Protein AF-U6M570-F1 (afdb_monomer_lite)

Secondary structure (DSSP, 8-state):
-HHHHHHHHHHHHHHHHHHHHHTSSSTTTTTTTHHHHTTGGGSSS-------------------------HHHHHHHHHHHTSSS-SSSSSHHHHHHHHHHHHHHHHHHHHTTS-HHHHHHHHHHHHHHHHHHHHHHHTT-S-HHHHHHHHHHHHHHHHHHHHHHHHHHHHHHHHHHHHHHHHHHHHHHHHHHHHHHHHHTTS-HHHHHHHHHHHHHHHHHHHHHHHHHHHHHHHHHHHHHHHHHHHHHHHHHHHHHHHHHHHHHTS--

Foldseek 3Di:
DVVVVVVVVVVVVVVVVVVVVVVVPDPVVVVVVVVVVVPPPPPPDDDDDDDDDDDDDDDDDDDDDDDPDDPPVVVVVVVVVVPPPDDPPPPPVVVVVVVVVVVVPVVLVVLLVDDLVVLVVLLVVLVVQLVVLVVCVVVVNHDPVSNVVSVVVNVSSVVSNVVVVVVVVVVVVVVVVVVVVVVVVVVVVVVVVVVLVVVVVVDDPVVVVVSVVVVVVVVVVVVVVVVVVVVVVVVVVVVVVVVVVVVVVVVVVVVVVVVVVVVVVPDDD

Sequence (269 aa):
MHACMEEQQQQQQQQQQQQQFFFITPLNSILLLLDAAATADFLCRGSFDAAAGSAAGSAAGSAAAAAAYNPYQRAIQQQLKQQQQQPQQQQQQQQIGVAALCMRFYKAAAIRALSIPEIEREVLSARQSVAQLRLLRRGGLASKQQLLHRRRLLRQLLTIRTEREGNSGRQELRQQQQLLQQQQQQQYLHQAIQLQQTLREKMTPDMQQQMEKLQQQLQQQHEDLLQWQQQQQQYREIAKGKQQQQQDKQQQSLQQSRQAIAANAAQPL

pLDDT: mean 73.23, std 19.17, range [35.47, 98.12]

Radius of gyration: 37.36 Å; chains: 1; bounding box: 85×60×113 Å

Structure (mmCIF, N/CA/C/O backbone):
data_AF-U6M570-F1
#
_entry.id   AF-U6M570-F1
#
loop_
_atom_site.group_PDB
_atom_site.id
_atom_site.type_symbol
_atom_site.label_atom_id
_atom_site.label_alt_id
_atom_site.label_comp_id
_atom_site.label_asym_id
_atom_site.label_entity_id
_atom_site.label_seq_id
_atom_site.pdbx_PDB_ins_code
_atom_site.Cartn_x
_atom_site.Cartn_y
_atom_site.Cartn_z
_atom_site.occupancy
_atom_site.B_iso_or_equiv
_atom_site.auth_seq_id
_atom_site.auth_comp_id
_atom_site.auth_asym_id
_atom_site.auth_atom_id
_atom_site.pdbx_PDB_model_num
ATOM 1 N N . MET A 1 1 ? 2.390 -25.035 38.664 1.00 48.97 1 MET A N 1
ATOM 2 C CA . MET A 1 1 ? 1.252 -25.014 37.715 1.00 48.97 1 MET A CA 1
ATOM 3 C C . MET A 1 1 ? 1.319 -23.876 36.694 1.00 48.97 1 MET A C 1
ATOM 5 O O . MET A 1 1 ? 0.948 -24.127 35.560 1.00 48.97 1 MET A O 1
ATOM 9 N N . HIS A 1 2 ? 1.845 -22.685 37.015 1.00 63.28 2 HIS A N 1
ATOM 10 C CA . HIS A 1 2 ? 1.982 -21.590 36.032 1.00 63.28 2 HIS A CA 1
ATOM 11 C C . HIS A 1 2 ? 2.881 -21.910 34.819 1.00 63.28 2 HIS A C 1
ATOM 13 O O . HIS A 1 2 ? 2.497 -21.602 33.698 1.00 63.28 2 HIS A O 1
ATOM 19 N N . ALA A 1 3 ? 4.003 -22.613 35.013 1.00 70.25 3 ALA A N 1
ATOM 20 C CA . ALA A 1 3 ? 4.922 -22.953 33.917 1.00 70.25 3 ALA A CA 1
ATOM 21 C C . ALA A 1 3 ? 4.292 -23.849 32.826 1.00 70.25 3 ALA A C 1
ATOM 23 O O . ALA A 1 3 ? 4.630 -23.734 31.655 1.00 70.25 3 ALA A O 1
ATOM 24 N N . CYS A 1 4 ? 3.328 -24.703 33.190 1.00 69.81 4 CYS A N 1
ATOM 25 C CA . CYS A 1 4 ? 2.659 -25.590 32.233 1.00 69.81 4 CYS A CA 1
ATOM 26 C C . CYS A 1 4 ? 1.631 -24.837 31.365 1.00 69.81 4 CYS A C 1
ATOM 28 O O . CYS A 1 4 ? 1.457 -25.167 30.193 1.00 69.81 4 CYS A O 1
ATOM 30 N N . MET A 1 5 ? 0.996 -23.783 31.899 1.00 77.75 5 MET A N 1
ATOM 31 C CA . MET A 1 5 ? 0.113 -22.922 31.100 1.00 77.75 5 MET A CA 1
ATOM 32 C C . MET A 1 5 ? 0.889 -22.042 30.112 1.00 77.75 5 MET A C 1
ATOM 34 O O . MET A 1 5 ? 0.389 -21.805 29.013 1.00 77.75 5 MET A O 1
ATOM 38 N N . GLU A 1 6 ? 2.105 -21.596 30.448 1.00 85.06 6 GLU A N 1
ATOM 39 C CA . GLU A 1 6 ? 2.934 -20.821 29.510 1.00 85.06 6 GLU A CA 1
ATOM 40 C C . GLU A 1 6 ? 3.410 -21.666 28.321 1.00 85.06 6 GLU A C 1
ATOM 42 O O . GLU A 1 6 ? 3.311 -21.206 27.182 1.00 85.06 6 GLU A O 1
ATOM 47 N N . GLU A 1 7 ? 3.827 -22.920 28.535 1.00 84.12 7 GLU A N 1
ATOM 48 C CA . GLU A 1 7 ? 4.176 -23.818 27.421 1.00 84.12 7 GLU A CA 1
ATOM 49 C C . GLU A 1 7 ? 2.967 -24.133 26.530 1.00 84.12 7 GLU A C 1
ATOM 51 O O . GLU A 1 7 ? 3.082 -24.127 25.301 1.00 84.12 7 GLU A O 1
ATOM 56 N N . GLN A 1 8 ? 1.784 -24.336 27.121 1.00 81.31 8 GLN A N 1
ATOM 57 C CA . GLN A 1 8 ? 0.571 -24.600 26.346 1.00 81.31 8 GLN A CA 1
ATOM 58 C C . GLN A 1 8 ? 0.140 -23.376 25.519 1.00 81.31 8 GLN A C 1
ATOM 60 O O . GLN A 1 8 ? -0.280 -23.518 24.367 1.00 81.31 8 GLN A O 1
ATOM 65 N N . GLN A 1 9 ? 0.302 -22.164 26.060 1.00 82.69 9 GLN A N 1
ATOM 66 C CA . GLN A 1 9 ? -0.010 -20.929 25.341 1.00 82.69 9 GLN A CA 1
ATOM 67 C C . GLN A 1 9 ? 1.009 -20.638 24.225 1.00 82.69 9 GLN A C 1
ATOM 69 O O . GLN A 1 9 ? 0.628 -20.203 23.134 1.00 82.69 9 GLN A O 1
ATOM 74 N N . GLN A 1 10 ? 2.292 -20.938 24.446 1.00 84.06 10 GLN A N 1
ATOM 75 C CA . GLN A 1 10 ? 3.339 -20.733 23.444 1.00 84.06 10 GLN A CA 1
ATOM 76 C C . GLN A 1 10 ? 3.215 -21.723 22.271 1.00 84.06 10 GLN A C 1
ATOM 78 O O . GLN A 1 10 ? 3.389 -21.339 21.110 1.00 84.06 10 GLN A O 1
ATOM 83 N N . GLN A 1 11 ? 2.812 -22.970 22.540 1.00 85.38 11 GLN A N 1
ATOM 84 C CA . GLN A 1 11 ? 2.583 -23.974 21.496 1.00 85.38 11 GLN A CA 1
ATOM 85 C C . GLN A 1 11 ? 1.374 -23.624 20.608 1.00 85.38 11 GLN A C 1
ATOM 87 O O . GLN A 1 11 ? 1.419 -23.806 19.387 1.00 85.38 11 GLN A O 1
ATOM 92 N N . GLN A 1 12 ? 0.321 -23.032 21.183 1.00 82.25 12 GLN A N 1
ATOM 93 C CA . GLN A 1 12 ? -0.854 -22.601 20.419 1.00 82.25 12 GLN A CA 1
ATOM 94 C C . GLN A 1 12 ? -0.543 -21.407 19.495 1.00 82.25 12 GLN A C 1
ATOM 96 O O . GLN A 1 12 ? -1.061 -21.327 18.377 1.00 82.25 12 GLN A O 1
ATOM 101 N N . GLN A 1 13 ? 0.365 -20.516 19.907 1.00 80.94 13 GLN A N 1
ATOM 102 C CA . GLN A 1 13 ? 0.806 -19.391 19.077 1.00 80.94 13 GLN A CA 1
ATOM 103 C C . GLN A 1 13 ? 1.640 -19.845 17.866 1.00 80.94 13 GLN A C 1
ATOM 105 O O . GLN A 1 13 ? 1.529 -19.267 16.781 1.00 80.94 13 GLN A O 1
ATOM 110 N N . GLN A 1 14 ? 2.429 -20.915 18.014 1.00 79.25 14 GLN A N 1
ATOM 111 C CA . GLN A 1 14 ? 3.239 -21.455 16.918 1.00 79.25 14 GLN A CA 1
ATOM 112 C C . GLN A 1 14 ? 2.379 -22.113 15.823 1.00 79.25 14 GLN A C 1
ATOM 114 O O . GLN A 1 14 ? 2.670 -21.957 14.633 1.00 79.25 14 GLN A O 1
ATOM 119 N N . GLN A 1 15 ? 1.273 -22.772 16.193 1.00 78.31 15 GLN A N 1
ATOM 120 C CA . GLN A 1 15 ? 0.342 -23.353 15.216 1.00 78.31 15 GLN A CA 1
ATOM 121 C C . GLN A 1 15 ? -0.367 -22.291 14.361 1.00 78.31 15 GLN A C 1
ATOM 123 O O . GLN A 1 15 ? -0.550 -22.501 13.160 1.00 78.31 15 GLN A O 1
ATOM 128 N N . GLN A 1 16 ? -0.716 -21.128 14.928 1.00 75.62 16 GLN A N 1
ATOM 129 C CA . GLN A 1 16 ? -1.334 -20.054 14.138 1.00 75.62 16 GLN A CA 1
ATOM 130 C C . GLN A 1 16 ? -0.377 -19.444 13.103 1.00 75.62 16 GLN A C 1
ATOM 132 O O . GLN A 1 16 ? -0.823 -19.082 12.012 1.00 75.62 16 GLN A O 1
ATOM 137 N N . GLN A 1 17 ? 0.932 -19.371 13.382 1.00 72.12 17 GLN A N 1
ATOM 138 C CA . GLN A 1 17 ? 1.891 -18.883 12.382 1.00 72.12 17 GLN A CA 1
ATOM 139 C C . GLN A 1 17 ? 2.065 -19.848 11.202 1.00 72.12 17 GLN A C 1
ATOM 141 O O . GLN A 1 17 ? 2.178 -19.387 10.064 1.00 72.12 17 GLN A O 1
ATOM 146 N N . GLN A 1 18 ? 2.023 -21.167 11.424 1.00 68.06 18 GLN A N 1
ATOM 147 C CA . GLN A 1 18 ? 2.102 -22.119 10.308 1.00 68.06 18 GLN A CA 1
ATOM 148 C C . GLN A 1 18 ? 0.861 -22.083 9.411 1.00 68.06 18 GLN A C 1
ATOM 150 O O . GLN A 1 18 ? 0.993 -22.180 8.190 1.00 68.06 18 GLN A O 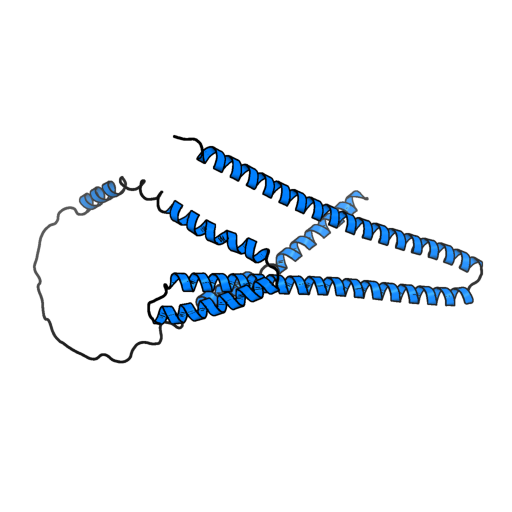1
ATOM 155 N N . GLN A 1 19 ? -0.33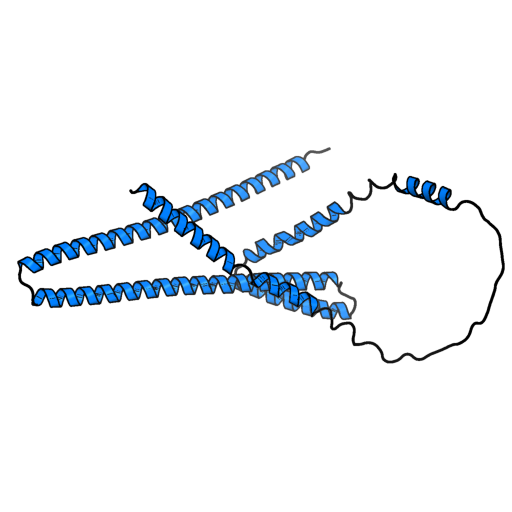3 -21.857 9.969 1.00 65.38 19 GLN A N 1
ATOM 156 C CA . GLN A 1 19 ? -1.533 -21.736 9.137 1.00 65.38 19 GLN A CA 1
ATOM 157 C C . GLN A 1 19 ? -1.530 -20.464 8.279 1.00 65.38 19 GLN A C 1
ATOM 159 O O . GLN A 1 19 ? -1.989 -20.507 7.139 1.00 65.38 19 GLN A O 1
ATOM 164 N N . GLN A 1 20 ? -0.942 -19.353 8.742 1.00 57.62 20 GLN A N 1
ATOM 165 C CA . GLN A 1 20 ? -0.798 -18.170 7.882 1.00 57.62 20 GLN A CA 1
ATOM 166 C C . GLN A 1 20 ? 0.201 -18.376 6.736 1.00 57.62 20 GLN A C 1
ATOM 168 O O . GLN A 1 20 ? 0.008 -17.802 5.665 1.00 57.62 20 GLN A O 1
ATOM 173 N N . PHE A 1 21 ? 1.218 -19.226 6.908 1.00 54.44 21 PHE A N 1
ATOM 174 C CA . PHE A 1 21 ? 2.142 -19.554 5.818 1.00 54.44 21 PHE A CA 1
ATOM 175 C C . PHE A 1 21 ? 1.482 -20.397 4.719 1.00 54.44 21 PHE A C 1
ATOM 177 O O . PHE A 1 21 ? 1.778 -20.198 3.541 1.00 54.44 21 PHE A O 1
ATOM 184 N N . PHE A 1 22 ? 0.538 -21.274 5.071 1.00 51.12 22 PHE A N 1
ATOM 185 C CA . PHE A 1 22 ? -0.111 -22.162 4.101 1.00 51.12 22 PHE A CA 1
ATOM 186 C C . PHE A 1 22 ? -1.059 -21.430 3.131 1.00 51.12 22 PHE A C 1
ATOM 188 O O . PHE A 1 22 ? -1.230 -21.857 1.992 1.00 51.12 22 PHE A O 1
ATOM 195 N N . PHE A 1 23 ? -1.617 -20.279 3.526 1.00 50.38 23 PHE A N 1
ATOM 196 C CA . PHE A 1 23 ? -2.502 -19.485 2.659 1.00 50.38 23 PHE A CA 1
ATOM 197 C C . PHE A 1 23 ? -1.775 -18.506 1.721 1.00 50.38 23 PHE A C 1
ATOM 199 O O . PHE A 1 23 ? -2.417 -17.907 0.856 1.00 50.38 23 PHE A O 1
ATOM 206 N N . ILE A 1 24 ? -0.450 -18.342 1.835 1.00 49.12 24 ILE A N 1
ATOM 207 C CA . ILE A 1 24 ? 0.314 -17.412 0.978 1.00 49.12 24 ILE A CA 1
ATOM 208 C C . ILE A 1 24 ? 0.815 -18.084 -0.319 1.00 49.12 24 ILE A C 1
ATOM 210 O O . ILE A 1 24 ? 1.216 -17.399 -1.260 1.00 49.12 24 ILE A O 1
ATOM 214 N N . THR A 1 25 ? 0.701 -19.407 -0.459 1.00 52.59 25 THR A N 1
ATOM 215 C CA . THR A 1 25 ? 1.165 -20.136 -1.656 1.00 52.59 25 THR A CA 1
ATOM 216 C C . THR A 1 25 ? 0.077 -20.997 -2.299 1.00 52.59 25 THR A C 1
ATOM 218 O O . THR A 1 25 ? 0.065 -22.212 -2.120 1.00 52.59 25 THR A O 1
ATOM 221 N N . PRO A 1 26 ? -0.795 -20.391 -3.131 1.00 49.09 26 PRO A N 1
ATOM 222 C CA . PRO A 1 26 ? -0.978 -20.990 -4.460 1.00 49.09 26 PRO A CA 1
ATOM 223 C C . PRO A 1 26 ? -1.042 -19.989 -5.630 1.00 49.09 26 PRO A C 1
ATOM 225 O O . PRO A 1 26 ? -1.156 -20.407 -6.780 1.00 49.09 26 PRO A O 1
ATOM 228 N N . LEU A 1 27 ? -0.921 -18.673 -5.405 1.00 49.38 27 LEU A N 1
ATOM 229 C CA . LEU A 1 27 ? -1.062 -17.695 -6.503 1.00 49.38 27 LEU A CA 1
ATOM 230 C C . LEU A 1 27 ? 0.175 -17.558 -7.410 1.00 49.38 27 LEU A C 1
ATOM 232 O O . LEU A 1 27 ? 0.051 -17.075 -8.533 1.00 49.38 27 LEU A O 1
ATOM 236 N N . ASN A 1 28 ? 1.348 -18.043 -6.990 1.00 48.12 28 ASN A N 1
ATOM 237 C CA . ASN A 1 28 ? 2.545 -18.022 -7.842 1.00 48.12 28 ASN A CA 1
ATOM 238 C C . ASN A 1 28 ? 2.573 -19.138 -8.902 1.00 48.12 28 ASN A C 1
ATOM 240 O O . ASN A 1 28 ? 3.322 -19.027 -9.870 1.00 48.12 28 ASN A O 1
ATOM 244 N N . SER A 1 29 ? 1.727 -20.167 -8.787 1.00 48.75 29 SER A N 1
ATOM 245 C CA . SER A 1 29 ? 1.692 -21.279 -9.751 1.00 48.75 29 SER A CA 1
ATOM 246 C C . SER A 1 29 ? 0.849 -20.975 -10.999 1.00 48.75 29 SER A C 1
ATOM 248 O O . SER A 1 29 ? 1.080 -21.564 -12.050 1.00 48.75 29 SER A O 1
ATOM 250 N N . ILE A 1 30 ? -0.085 -20.016 -10.935 1.00 50.38 30 ILE A N 1
ATOM 251 C CA . ILE A 1 30 ? -0.957 -19.657 -12.074 1.00 50.38 30 ILE A CA 1
ATOM 252 C C . ILE A 1 30 ? -0.250 -18.703 -13.058 1.00 50.38 30 ILE A C 1
ATOM 254 O O . ILE A 1 30 ? -0.527 -18.720 -14.257 1.00 50.38 30 ILE A O 1
ATOM 258 N N . LEU A 1 31 ? 0.732 -17.919 -12.601 1.00 48.91 31 LEU A N 1
ATOM 259 C CA . LEU A 1 31 ? 1.472 -16.984 -13.463 1.00 48.91 31 LEU A CA 1
ATOM 260 C C . LEU A 1 31 ? 2.504 -17.653 -14.387 1.00 48.91 31 LEU A C 1
ATOM 262 O O . LEU A 1 31 ? 2.887 -17.044 -15.384 1.00 48.91 31 LEU A O 1
ATOM 266 N N . LEU A 1 32 ? 2.920 -18.893 -14.110 1.00 49.62 32 LEU A N 1
ATOM 267 C CA . LEU A 1 32 ? 3.805 -19.655 -15.002 1.00 49.62 32 LEU A CA 1
ATOM 268 C C . LEU A 1 32 ? 3.056 -20.327 -16.166 1.00 49.62 32 LEU A C 1
ATOM 270 O O . LEU A 1 32 ? 3.669 -20.591 -17.197 1.00 49.62 32 LEU A O 1
ATOM 274 N N . LEU A 1 33 ? 1.738 -20.544 -16.059 1.00 44.06 33 LEU A N 1
ATOM 275 C CA . LEU A 1 33 ? 0.955 -21.185 -17.127 1.00 44.06 33 LEU A CA 1
ATOM 276 C C . LEU A 1 33 ? 0.570 -20.218 -18.267 1.00 44.06 33 LEU A C 1
ATOM 278 O O . LEU A 1 33 ? 0.343 -20.641 -19.397 1.00 44.06 33 LEU A O 1
ATOM 282 N N . LEU A 1 34 ? 0.541 -18.908 -18.001 1.00 46.12 34 LEU A N 1
ATOM 283 C CA . LEU A 1 34 ? 0.190 -17.876 -18.989 1.00 46.12 34 LEU A CA 1
ATOM 284 C C . LEU A 1 34 ? 1.351 -17.464 -19.913 1.00 46.12 34 LEU A C 1
ATOM 286 O O . LEU A 1 34 ? 1.107 -16.798 -20.920 1.00 46.12 34 LEU A O 1
ATOM 290 N N . ASP A 1 35 ? 2.592 -17.874 -19.627 1.00 40.72 35 ASP A N 1
ATOM 291 C CA . ASP A 1 35 ? 3.747 -17.618 -20.512 1.00 40.72 35 ASP A CA 1
ATOM 292 C C . ASP A 1 35 ? 3.892 -18.690 -21.616 1.00 40.72 35 ASP A C 1
ATOM 294 O O . ASP A 1 35 ? 4.611 -18.476 -22.590 1.00 40.72 35 ASP A O 1
ATOM 298 N N . ALA A 1 36 ? 3.160 -19.812 -21.521 1.00 45.06 36 ALA A N 1
ATOM 299 C CA . ALA A 1 36 ? 3.143 -20.866 -22.543 1.00 45.06 36 ALA A CA 1
ATOM 300 C C . ALA A 1 36 ? 2.079 -20.649 -23.640 1.00 45.06 36 ALA A C 1
ATOM 302 O O . ALA A 1 36 ? 2.242 -21.126 -24.759 1.00 45.06 36 ALA A O 1
ATOM 303 N N . ALA A 1 37 ? 1.007 -19.898 -23.360 1.00 45.97 37 ALA A N 1
ATOM 304 C CA . ALA A 1 37 ? -0.069 -19.670 -24.331 1.00 45.97 37 ALA A CA 1
ATOM 305 C C . ALA A 1 37 ? 0.230 -18.522 -25.319 1.00 45.97 37 ALA A C 1
ATOM 307 O O . ALA A 1 37 ? -0.283 -18.508 -26.432 1.00 45.97 37 ALA A O 1
ATOM 308 N N . ALA A 1 38 ? 1.093 -17.565 -24.959 1.00 46.50 38 ALA A N 1
ATOM 309 C CA . ALA A 1 38 ? 1.365 -16.386 -25.792 1.00 46.50 38 ALA A CA 1
ATOM 310 C C . ALA A 1 38 ? 2.430 -16.604 -26.891 1.00 46.50 38 ALA A C 1
ATOM 312 O O . ALA A 1 38 ? 2.735 -15.675 -27.646 1.00 46.50 38 ALA A O 1
ATOM 313 N N . THR A 1 39 ? 3.007 -17.803 -26.984 1.00 46.78 39 THR A N 1
ATOM 314 C CA . THR A 1 39 ? 3.983 -18.198 -28.016 1.00 46.78 39 THR A CA 1
ATOM 315 C C . THR A 1 39 ? 3.436 -19.217 -29.020 1.00 46.78 39 THR A C 1
ATOM 317 O O . THR A 1 39 ? 4.104 -19.468 -30.020 1.00 46.78 39 THR A O 1
ATOM 320 N N . ALA A 1 40 ? 2.221 -19.743 -28.822 1.00 45.09 40 ALA A N 1
ATOM 321 C CA . ALA A 1 40 ? 1.617 -20.739 -29.713 1.00 45.09 40 ALA A CA 1
ATOM 322 C C . ALA A 1 40 ? 0.909 -20.144 -30.953 1.00 45.09 40 ALA A C 1
ATOM 324 O O . ALA A 1 40 ? 0.791 -20.825 -31.966 1.00 45.09 40 ALA A O 1
ATOM 325 N N . ASP A 1 41 ? 0.533 -18.861 -30.947 1.00 43.81 41 ASP A N 1
ATOM 326 C CA . ASP A 1 41 ? -0.204 -18.240 -32.068 1.00 43.81 41 ASP A CA 1
ATOM 327 C C . ASP A 1 41 ? 0.671 -17.760 -33.246 1.00 43.81 41 ASP A C 1
ATOM 329 O O . ASP A 1 41 ? 0.167 -17.149 -34.189 1.00 43.81 41 ASP A O 1
ATOM 333 N N . PHE A 1 42 ? 1.987 -18.011 -33.235 1.00 45.84 42 PHE A N 1
ATOM 334 C CA . PHE A 1 42 ? 2.894 -17.515 -34.286 1.00 45.84 42 PHE A CA 1
ATOM 335 C C . PHE A 1 42 ? 3.353 -18.575 -35.303 1.00 45.84 42 PHE A C 1
ATOM 337 O O . PHE A 1 42 ? 4.215 -18.277 -36.126 1.00 45.84 42 PHE A O 1
ATOM 344 N N . LEU A 1 43 ? 2.784 -19.788 -35.293 1.00 46.03 43 LEU A N 1
ATOM 345 C CA . LEU A 1 43 ? 3.145 -20.847 -36.253 1.00 46.03 43 LEU A CA 1
ATOM 346 C C . LEU A 1 43 ? 2.044 -21.240 -37.255 1.00 46.03 43 LEU A C 1
ATOM 348 O O . LEU A 1 43 ? 2.303 -22.072 -38.115 1.00 46.03 43 LEU A O 1
ATOM 352 N N . CYS A 1 44 ? 0.866 -20.606 -37.242 1.00 43.84 44 CYS A N 1
ATOM 353 C CA . CYS A 1 44 ? -0.247 -20.988 -38.133 1.00 43.84 44 CYS A CA 1
ATOM 354 C C . CYS A 1 44 ? -0.688 -19.902 -39.128 1.00 43.84 44 CYS A C 1
ATOM 356 O O . CYS A 1 44 ? -1.866 -19.824 -39.478 1.00 43.84 44 CYS A O 1
ATOM 358 N N . ARG A 1 45 ? 0.217 -19.038 -39.608 1.00 45.78 45 ARG A N 1
ATOM 359 C CA . ARG A 1 45 ? -0.155 -18.089 -40.672 1.00 45.78 45 ARG A CA 1
ATOM 360 C C . ARG A 1 45 ? 1.011 -17.730 -41.587 1.00 45.78 45 ARG A C 1
ATOM 362 O O . ARG A 1 45 ? 1.669 -16.713 -41.396 1.00 45.78 45 ARG A O 1
ATOM 369 N N . GLY A 1 46 ? 1.245 -18.571 -42.593 1.00 41.09 46 GLY A N 1
ATOM 370 C CA . GLY A 1 46 ? 2.203 -18.268 -43.654 1.00 41.09 46 GLY A CA 1
ATOM 371 C C . GLY A 1 46 ? 2.493 -19.426 -44.602 1.00 41.09 46 GLY A C 1
ATOM 372 O O . GLY A 1 46 ? 3.647 -19.801 -44.750 1.00 41.09 46 GLY A O 1
ATOM 373 N N . SER A 1 47 ? 1.472 -19.990 -45.243 1.00 48.50 47 SER A N 1
ATOM 374 C CA . SER A 1 47 ? 1.668 -20.876 -46.393 1.00 48.50 47 SER A CA 1
ATOM 375 C C . SER A 1 47 ? 0.545 -20.662 -47.398 1.00 48.50 47 SER A C 1
ATOM 377 O O . SER A 1 47 ? -0.418 -21.418 -47.408 1.00 48.50 47 SER A O 1
ATOM 379 N N . PHE A 1 48 ? 0.657 -19.607 -48.202 1.00 46.47 48 PHE A N 1
ATOM 380 C CA . PHE A 1 48 ? 0.062 -19.569 -49.534 1.00 46.47 48 PHE A CA 1
ATOM 381 C C . PHE A 1 48 ? 0.983 -18.765 -50.463 1.00 46.47 48 PHE A C 1
ATOM 383 O O . PHE A 1 48 ? 1.387 -17.651 -50.136 1.00 46.47 48 PHE A O 1
ATOM 390 N N . ASP A 1 49 ? 1.300 -19.420 -51.579 1.00 43.72 49 ASP A N 1
ATOM 391 C CA . ASP A 1 49 ? 1.831 -18.932 -52.853 1.00 43.72 49 ASP A CA 1
ATOM 392 C C . ASP A 1 49 ? 3.285 -18.450 -52.969 1.00 43.72 49 ASP A C 1
ATOM 394 O O . ASP A 1 49 ? 3.613 -17.282 -52.786 1.00 43.72 49 ASP A O 1
ATOM 398 N N . ALA A 1 50 ? 4.131 -19.362 -53.464 1.00 43.50 50 ALA A N 1
ATOM 399 C CA . ALA A 1 50 ? 5.054 -19.069 -54.564 1.00 43.50 50 ALA A CA 1
ATOM 400 C C . ALA A 1 50 ? 5.417 -20.371 -55.303 1.00 43.50 50 ALA A C 1
ATOM 402 O O . ALA A 1 50 ? 6.241 -21.166 -54.852 1.00 43.50 50 ALA A O 1
ATOM 403 N N . ALA A 1 51 ? 4.778 -20.586 -56.451 1.00 42.44 51 ALA A N 1
ATOM 404 C CA . ALA A 1 51 ? 5.204 -21.543 -57.460 1.00 42.44 51 ALA A CA 1
ATOM 405 C C . ALA A 1 51 ? 6.398 -20.975 -58.246 1.00 42.44 51 ALA A C 1
ATOM 407 O O . ALA A 1 51 ? 6.309 -19.838 -58.702 1.00 42.44 51 ALA A O 1
ATOM 408 N N . ALA A 1 52 ? 7.464 -21.764 -58.434 1.00 40.44 52 ALA A N 1
ATOM 409 C CA . ALA A 1 52 ? 8.284 -21.812 -59.657 1.00 40.44 52 ALA A CA 1
ATOM 410 C C . ALA A 1 52 ? 9.514 -22.735 -59.499 1.00 40.44 52 ALA A C 1
ATOM 412 O O . ALA A 1 52 ? 10.378 -22.480 -58.668 1.00 40.44 52 ALA A O 1
ATOM 413 N N . GLY A 1 53 ? 9.632 -23.720 -60.399 1.00 36.72 53 GLY A N 1
ATOM 414 C CA . GLY A 1 53 ? 10.867 -23.916 -61.171 1.00 36.72 53 GLY A CA 1
ATOM 415 C C . GLY A 1 53 ? 11.883 -24.987 -60.742 1.00 36.72 53 GLY A C 1
ATOM 416 O O . GLY A 1 53 ? 12.686 -24.756 -59.849 1.00 36.72 53 GLY A O 1
ATOM 417 N N . SER A 1 54 ? 11.944 -26.045 -61.568 1.00 40.03 54 SER A N 1
ATOM 418 C CA . SER A 1 54 ? 13.146 -26.802 -62.002 1.00 40.03 54 SER A CA 1
ATOM 419 C C . SER A 1 54 ? 13.722 -27.862 -61.039 1.00 40.03 54 SER A C 1
ATOM 421 O O . SER A 1 54 ? 14.165 -27.544 -59.948 1.00 40.03 54 SER A O 1
ATOM 423 N N . ALA A 1 55 ? 13.634 -29.176 -61.298 1.00 39.97 55 ALA A N 1
ATOM 424 C CA . ALA A 1 55 ? 14.139 -30.027 -62.398 1.00 39.97 55 ALA A CA 1
ATOM 425 C C . ALA A 1 55 ? 15.547 -30.629 -62.150 1.00 39.97 55 ALA A C 1
ATOM 427 O O . ALA A 1 55 ? 16.539 -29.916 -62.161 1.00 39.97 55 ALA A O 1
ATOM 428 N N . ALA A 1 56 ? 15.547 -31.966 -62.002 1.00 41.66 56 ALA A N 1
ATOM 429 C CA . ALA A 1 56 ? 16.508 -33.006 -62.421 1.00 41.66 56 ALA A CA 1
ATOM 430 C C . ALA A 1 56 ? 18.018 -32.924 -62.082 1.00 41.66 56 ALA A C 1
ATOM 432 O O . ALA A 1 56 ? 18.691 -31.933 -62.333 1.00 41.66 56 ALA A O 1
ATOM 433 N N . GLY A 1 57 ? 18.587 -34.066 -61.658 1.00 35.81 57 GLY A N 1
ATOM 434 C CA . GLY A 1 57 ? 20.039 -34.270 -61.562 1.00 35.81 57 GLY A CA 1
ATOM 435 C C . GLY A 1 57 ? 20.453 -35.648 -61.027 1.00 35.81 57 GLY A C 1
ATOM 436 O O . GLY A 1 57 ? 20.487 -35.869 -59.825 1.00 35.81 57 GLY A O 1
ATOM 437 N N . SER A 1 58 ? 20.740 -36.558 -61.951 1.00 42.09 58 SER A N 1
ATOM 438 C CA . SER A 1 58 ? 21.019 -37.997 -61.854 1.00 42.09 58 SER A CA 1
ATOM 439 C C . SER A 1 58 ? 22.306 -38.459 -61.128 1.00 42.09 58 SER A C 1
ATOM 441 O O . SER A 1 58 ? 23.330 -37.794 -61.177 1.00 42.09 58 SER A O 1
ATOM 443 N N . ALA A 1 59 ? 22.240 -39.714 -60.653 1.00 37.97 59 ALA A N 1
ATOM 444 C CA . ALA A 1 59 ? 23.203 -40.822 -60.828 1.00 37.97 59 ALA A CA 1
ATOM 445 C C . ALA A 1 59 ? 24.593 -40.859 -60.133 1.00 37.97 59 ALA A C 1
ATOM 447 O O . ALA A 1 59 ? 25.498 -40.093 -60.428 1.00 37.97 59 ALA A O 1
ATOM 448 N N . ALA A 1 60 ? 24.733 -41.923 -59.324 1.00 41.47 60 ALA A N 1
ATOM 449 C CA . ALA A 1 60 ? 25.761 -42.981 -59.310 1.00 41.47 60 ALA A CA 1
ATOM 450 C C . ALA A 1 60 ? 27.270 -42.651 -59.275 1.00 41.47 60 ALA A C 1
ATOM 452 O O . ALA A 1 60 ? 27.823 -42.007 -60.158 1.00 41.47 60 ALA A O 1
ATOM 453 N N . GLY A 1 61 ? 27.969 -43.300 -58.334 1.00 35.47 61 GLY A N 1
ATOM 454 C CA . GLY A 1 61 ? 29.425 -43.443 -58.352 1.00 35.47 61 GLY A CA 1
ATOM 455 C C . GLY A 1 61 ? 29.953 -44.262 -57.173 1.00 35.47 61 GLY A C 1
ATOM 456 O O . GLY A 1 61 ? 30.225 -43.726 -56.106 1.00 35.47 61 GLY A O 1
ATOM 457 N N . SER A 1 62 ? 30.085 -45.572 -57.370 1.00 43.34 62 SER A N 1
ATOM 458 C CA . SER A 1 62 ? 30.741 -46.532 -56.476 1.00 43.34 62 SER A CA 1
ATOM 459 C C . SER A 1 62 ? 32.200 -46.768 -56.889 1.00 43.34 62 SER A C 1
ATOM 461 O O . SER A 1 62 ? 32.423 -47.140 -58.037 1.00 43.34 62 SER A O 1
ATOM 463 N N . ALA A 1 63 ? 33.161 -46.642 -55.966 1.00 37.97 63 ALA A N 1
ATOM 464 C CA . ALA A 1 63 ? 34.490 -47.292 -55.983 1.00 37.97 63 ALA A CA 1
ATOM 465 C C . ALA A 1 63 ? 35.183 -47.013 -54.627 1.00 37.97 63 ALA A C 1
ATOM 467 O O . ALA A 1 63 ? 35.244 -45.861 -54.215 1.00 37.97 63 ALA A O 1
ATOM 468 N N . ALA A 1 64 ? 35.456 -48.030 -53.793 1.00 39.84 64 ALA A N 1
ATOM 469 C CA . ALA A 1 64 ? 36.751 -48.732 -53.657 1.00 39.84 64 ALA A CA 1
ATOM 470 C C . ALA A 1 64 ? 37.885 -47.809 -53.146 1.00 39.84 64 ALA A C 1
ATOM 472 O O . ALA A 1 64 ? 38.037 -46.706 -53.636 1.00 39.84 64 ALA A O 1
ATOM 473 N N . ALA A 1 65 ? 38.784 -48.143 -52.225 1.00 38.19 65 ALA A N 1
ATOM 474 C CA . ALA A 1 65 ? 39.075 -49.287 -51.372 1.00 38.19 65 ALA A CA 1
ATOM 475 C C . ALA A 1 65 ? 40.216 -48.825 -50.423 1.00 38.19 65 ALA A C 1
ATOM 477 O O . ALA A 1 65 ? 40.896 -47.844 -50.708 1.00 38.19 65 ALA A O 1
ATOM 478 N N . ALA A 1 66 ? 40.464 -49.582 -49.351 1.00 46.47 66 ALA A N 1
ATOM 479 C CA . ALA A 1 66 ? 41.756 -49.690 -48.659 1.00 46.47 66 ALA A CA 1
ATOM 480 C C . ALA A 1 66 ? 42.366 -48.429 -48.000 1.00 46.47 66 ALA A C 1
ATOM 482 O O . ALA A 1 66 ? 43.214 -47.746 -48.561 1.00 46.47 66 ALA A O 1
ATOM 483 N N . ALA A 1 67 ? 42.073 -48.250 -46.710 1.00 46.59 67 ALA A N 1
ATOM 484 C CA . ALA A 1 67 ? 43.050 -47.747 -45.739 1.00 46.59 67 ALA A CA 1
ATOM 485 C C . ALA A 1 67 ? 42.660 -48.233 -44.335 1.00 46.59 67 ALA A C 1
ATOM 487 O O . ALA A 1 67 ? 42.105 -47.497 -43.521 1.00 46.59 67 ALA A O 1
ATOM 488 N N . ALA A 1 68 ? 42.914 -49.514 -44.058 1.00 52.09 68 ALA A N 1
ATOM 489 C CA . ALA A 1 68 ? 42.907 -50.032 -42.696 1.00 52.09 68 ALA A CA 1
ATOM 490 C C . ALA A 1 68 ? 44.118 -49.444 -41.955 1.00 52.09 68 ALA A C 1
ATOM 492 O O . ALA A 1 68 ? 45.212 -50.001 -41.986 1.00 52.09 68 ALA A O 1
ATOM 493 N N . TYR A 1 69 ? 43.936 -48.280 -41.332 1.00 53.75 69 TYR A N 1
ATOM 494 C CA . TYR A 1 69 ? 44.938 -47.690 -40.452 1.00 53.75 69 TYR A CA 1
ATOM 495 C C . TYR A 1 69 ? 44.257 -47.055 -39.233 1.00 53.75 69 TYR A C 1
ATOM 497 O O . TYR A 1 69 ? 43.515 -46.083 -39.345 1.00 53.75 69 TYR A O 1
ATOM 505 N N . ASN A 1 70 ? 44.484 -47.689 -38.080 1.00 58.38 70 ASN A N 1
ATOM 506 C CA . ASN A 1 70 ? 44.049 -47.367 -36.715 1.00 58.38 70 ASN A CA 1
ATOM 507 C C . ASN A 1 70 ? 43.366 -45.991 -36.484 1.00 58.38 70 ASN A C 1
ATOM 509 O O . ASN A 1 70 ? 44.053 -45.003 -36.204 1.00 58.38 70 ASN A O 1
ATOM 513 N N . PRO A 1 71 ? 42.017 -45.914 -36.457 1.00 52.03 71 PRO A N 1
ATOM 514 C CA . PRO A 1 71 ? 41.291 -44.685 -36.105 1.00 52.03 71 PRO A CA 1
ATOM 515 C C . PRO A 1 71 ? 41.374 -44.325 -34.609 1.00 52.03 71 PRO A C 1
ATOM 517 O O . PRO A 1 71 ? 41.076 -43.195 -34.224 1.00 52.03 71 PRO A O 1
ATOM 520 N N . TYR A 1 72 ? 41.821 -45.250 -33.753 1.00 52.09 72 TYR A N 1
ATOM 521 C CA . TYR A 1 72 ? 41.799 -45.063 -32.299 1.00 52.09 72 TYR A CA 1
ATOM 522 C C . TYR A 1 72 ? 42.912 -44.142 -31.769 1.00 52.09 72 TYR A C 1
ATOM 524 O O . TYR A 1 72 ? 42.715 -43.424 -30.792 1.00 52.09 72 TYR A O 1
ATOM 532 N N . GLN A 1 73 ? 44.072 -44.088 -32.431 1.00 53.25 73 GLN A N 1
ATOM 533 C CA . GLN A 1 73 ? 45.205 -43.280 -31.954 1.00 53.25 73 GLN A CA 1
ATOM 534 C C . GLN A 1 73 ? 45.086 -41.790 -32.313 1.00 53.25 73 GLN A C 1
ATOM 536 O O . GLN A 1 73 ? 45.577 -40.935 -31.575 1.00 53.25 73 GLN A O 1
ATOM 541 N N . ARG A 1 74 ? 44.386 -41.448 -33.405 1.00 55.56 74 ARG A N 1
ATOM 542 C CA . ARG A 1 74 ? 44.210 -40.047 -33.831 1.00 55.56 74 ARG A CA 1
ATOM 543 C C . ARG A 1 74 ? 43.134 -39.316 -33.021 1.00 55.56 74 ARG A C 1
ATOM 545 O O . ARG A 1 74 ? 43.280 -38.122 -32.768 1.00 55.56 74 ARG A O 1
ATOM 552 N N . ALA A 1 75 ? 42.107 -40.033 -32.559 1.00 57.88 75 ALA A N 1
ATOM 553 C CA . ALA A 1 75 ? 41.052 -39.479 -31.711 1.00 57.88 75 ALA A CA 1
ATOM 554 C C . ALA A 1 75 ? 41.583 -39.054 -30.328 1.00 57.88 75 ALA A C 1
ATOM 556 O O . ALA A 1 75 ? 41.281 -37.960 -29.857 1.00 57.88 75 ALA A O 1
ATOM 557 N N . ILE A 1 76 ? 42.460 -39.860 -29.720 1.00 58.78 76 ILE A N 1
ATOM 558 C CA . ILE A 1 76 ? 43.008 -39.575 -28.383 1.00 58.78 76 ILE A CA 1
ATOM 559 C C . ILE A 1 76 ? 43.993 -38.392 -28.424 1.00 58.78 76 ILE A C 1
ATOM 561 O O . ILE A 1 76 ? 44.014 -37.560 -27.516 1.00 58.78 76 ILE A O 1
ATOM 565 N N . GLN A 1 77 ? 44.760 -38.240 -29.510 1.00 56.38 77 GLN A N 1
ATOM 566 C CA . GLN A 1 77 ? 45.730 -37.145 -29.628 1.00 56.38 77 GLN A CA 1
ATOM 567 C C . GLN A 1 77 ? 45.081 -35.781 -29.954 1.00 56.38 77 GLN A C 1
ATOM 569 O O . GLN A 1 77 ? 45.628 -34.742 -29.581 1.00 56.38 77 GLN A O 1
ATOM 574 N N . GLN A 1 78 ? 43.894 -35.755 -30.578 1.00 56.25 78 GLN A N 1
ATOM 575 C CA . GLN A 1 78 ? 43.111 -34.519 -30.752 1.00 56.25 78 GLN A CA 1
ATOM 576 C C . GLN A 1 78 ? 42.348 -34.108 -29.483 1.00 56.25 78 GLN A C 1
ATOM 578 O O . GLN A 1 78 ? 42.153 -32.914 -29.254 1.00 56.25 78 GLN A O 1
ATOM 583 N N . GLN A 1 79 ? 41.986 -35.059 -28.619 1.00 55.47 79 GLN A N 1
ATOM 584 C CA . GLN A 1 79 ? 41.243 -34.771 -27.389 1.00 55.47 79 GLN A CA 1
ATOM 585 C C . GLN A 1 79 ? 42.111 -34.114 -26.298 1.00 55.47 79 GLN A C 1
ATOM 587 O O . GLN A 1 79 ? 41.612 -33.312 -25.512 1.00 55.47 79 GLN A O 1
ATOM 592 N N . LEU A 1 80 ? 43.425 -34.367 -26.292 1.00 54.75 80 LEU A N 1
ATOM 593 C CA . LEU A 1 80 ? 44.354 -33.768 -25.322 1.00 54.75 80 LEU A CA 1
ATOM 594 C C . LEU A 1 80 ? 44.763 -32.323 -25.656 1.00 54.75 80 LEU A C 1
ATOM 596 O O . LEU A 1 80 ? 45.050 -31.552 -24.743 1.00 54.75 80 LEU A O 1
ATOM 600 N N . LYS A 1 81 ? 44.730 -31.901 -26.929 1.00 51.56 81 LYS A N 1
ATOM 601 C CA . LYS A 1 81 ? 45.038 -30.504 -27.299 1.00 51.56 81 LYS A CA 1
ATOM 602 C C . LYS A 1 81 ? 43.880 -29.523 -27.082 1.00 51.56 81 LYS A C 1
ATOM 604 O O . LYS A 1 81 ? 44.134 -28.326 -27.008 1.00 51.56 81 LYS A O 1
ATOM 609 N N . GLN A 1 82 ? 42.639 -29.990 -26.919 1.00 52.03 82 GLN A N 1
ATOM 610 C CA . GLN A 1 82 ? 41.501 -29.108 -26.608 1.00 52.03 82 GLN A CA 1
ATOM 611 C C . GLN A 1 82 ? 41.328 -28.811 -25.108 1.00 52.03 82 GLN A C 1
ATOM 613 O O . GLN A 1 82 ? 40.575 -27.907 -24.762 1.00 52.03 82 GLN A O 1
ATOM 618 N N . GLN A 1 83 ? 42.050 -29.495 -24.212 1.00 51.59 83 GLN A N 1
ATOM 619 C CA . GLN A 1 83 ? 41.920 -29.275 -22.764 1.00 51.59 83 GLN A CA 1
ATOM 620 C C . GLN A 1 83 ? 42.878 -28.233 -22.159 1.00 51.59 83 GLN A C 1
ATOM 622 O O . GLN A 1 83 ? 42.764 -27.947 -20.973 1.00 51.59 83 GLN A O 1
ATOM 627 N N . GLN A 1 84 ? 43.784 -27.618 -22.932 1.00 50.56 84 GLN A N 1
ATOM 628 C CA . GLN A 1 84 ? 44.748 -26.641 -22.384 1.00 50.56 84 GLN A CA 1
ATOM 629 C C . GLN A 1 84 ? 44.596 -25.186 -22.865 1.00 50.56 84 GLN A C 1
ATOM 631 O O . GLN A 1 84 ? 45.418 -24.352 -22.500 1.00 50.56 84 GLN A O 1
ATOM 636 N N . GLN A 1 85 ? 43.547 -24.823 -23.615 1.00 51.41 85 GLN A N 1
ATOM 637 C CA . GLN A 1 85 ? 43.363 -23.436 -24.096 1.00 51.41 85 GLN A CA 1
ATOM 638 C C . GLN A 1 85 ? 42.046 -22.749 -23.694 1.00 51.41 85 GLN A C 1
ATOM 640 O O . GLN A 1 85 ? 41.631 -21.790 -24.340 1.00 51.41 85 GLN A O 1
ATOM 645 N N . GLN A 1 86 ? 41.387 -23.160 -22.607 1.00 49.56 86 GLN A N 1
ATOM 646 C CA . GLN A 1 86 ? 40.242 -22.401 -22.079 1.00 49.56 86 GLN A CA 1
ATOM 647 C C . GLN A 1 86 ? 40.303 -22.213 -20.559 1.00 49.56 86 GLN A C 1
ATOM 649 O O . GLN A 1 86 ? 39.641 -22.932 -19.817 1.00 49.56 86 GLN A O 1
ATOM 654 N N . PRO A 1 87 ? 41.057 -21.205 -20.085 1.00 48.66 87 PRO A N 1
ATOM 655 C CA . PRO A 1 87 ? 40.573 -20.468 -18.918 1.00 48.66 87 PRO A CA 1
ATOM 656 C C . PRO A 1 87 ? 40.748 -18.939 -19.001 1.00 48.66 87 PRO A C 1
ATOM 658 O O . PRO A 1 87 ? 40.881 -18.301 -17.964 1.00 48.66 87 PRO A O 1
ATOM 661 N N . GLN A 1 88 ? 40.726 -18.310 -20.190 1.00 48.72 88 GLN A N 1
ATOM 662 C CA . GLN A 1 88 ? 40.896 -16.840 -20.277 1.00 48.72 88 GLN A CA 1
ATOM 663 C C . GLN A 1 88 ? 39.769 -16.023 -20.934 1.00 48.72 88 GLN A C 1
ATOM 665 O O . GLN A 1 88 ? 39.817 -14.800 -20.873 1.00 48.72 88 GLN A O 1
ATOM 670 N N . GLN A 1 89 ? 38.701 -16.634 -21.465 1.00 49.84 89 GLN A N 1
ATOM 671 C CA . GLN A 1 89 ? 37.556 -15.875 -22.019 1.00 49.84 89 GLN A CA 1
ATOM 672 C C . GLN A 1 89 ? 36.278 -15.863 -21.160 1.00 49.84 89 GLN A C 1
ATOM 674 O O . GLN A 1 89 ? 35.293 -15.239 -21.548 1.00 49.84 89 GLN A O 1
ATOM 679 N N . GLN A 1 90 ? 36.268 -16.462 -19.963 1.00 49.28 90 GLN A N 1
ATOM 680 C CA . GLN A 1 90 ? 35.074 -16.432 -19.098 1.00 49.28 90 GLN A CA 1
ATOM 681 C C . GLN A 1 90 ? 34.959 -15.208 -18.172 1.00 49.28 90 GLN A C 1
ATOM 683 O O . GLN A 1 90 ? 33.883 -14.985 -17.618 1.00 49.28 90 GLN A O 1
ATOM 688 N N . GLN A 1 91 ? 35.988 -14.362 -18.033 1.00 49.66 91 GLN A N 1
ATOM 689 C CA . GLN A 1 91 ? 35.895 -13.185 -17.151 1.00 49.66 91 GLN A CA 1
ATOM 690 C C . GLN A 1 91 ? 35.318 -11.917 -17.804 1.00 49.66 91 GLN A C 1
ATOM 692 O O . GLN A 1 91 ? 34.821 -11.056 -17.081 1.00 49.66 91 GLN A O 1
ATOM 697 N N . GLN A 1 92 ? 35.267 -11.798 -19.138 1.00 48.75 92 GLN A N 1
ATOM 698 C CA . GLN A 1 92 ? 34.676 -10.606 -19.776 1.00 48.75 92 GLN A CA 1
ATOM 699 C C . GLN A 1 92 ? 33.157 -10.680 -20.013 1.00 48.75 92 GLN A C 1
ATOM 701 O O . GLN A 1 92 ? 32.520 -9.637 -20.141 1.00 48.75 92 GLN A O 1
ATOM 706 N N . GLN A 1 93 ? 32.526 -11.861 -19.988 1.00 49.50 93 GLN A N 1
ATOM 707 C CA . GLN A 1 93 ? 31.058 -11.943 -20.099 1.00 49.50 93 GLN A CA 1
ATOM 708 C C . GLN A 1 93 ? 30.316 -11.747 -18.769 1.00 49.50 93 GLN A C 1
ATOM 710 O O . GLN A 1 93 ? 29.139 -11.384 -18.781 1.00 49.50 93 GLN A O 1
ATOM 715 N N . GLN A 1 94 ? 30.977 -11.903 -17.616 1.00 49.50 94 GLN A N 1
ATOM 716 C CA . GLN A 1 94 ? 30.312 -11.685 -16.325 1.00 49.50 94 GLN A CA 1
ATOM 717 C C . GLN A 1 94 ? 30.139 -10.196 -15.983 1.00 49.50 94 GLN A C 1
ATOM 719 O O . GLN A 1 94 ? 29.166 -9.838 -15.324 1.00 49.50 94 GLN A O 1
ATOM 724 N N . GLN A 1 95 ? 30.986 -9.294 -16.493 1.00 45.47 95 GLN A N 1
ATOM 725 C CA . GLN A 1 95 ? 30.847 -7.858 -16.203 1.00 45.47 95 GLN A CA 1
ATOM 726 C C . GLN A 1 95 ? 29.755 -7.163 -17.036 1.00 45.47 95 GLN A C 1
ATOM 728 O O . GLN A 1 95 ? 29.081 -6.263 -16.533 1.00 45.47 95 GLN A O 1
ATOM 733 N N . ILE A 1 96 ? 29.477 -7.638 -18.258 1.00 48.88 96 ILE A N 1
ATOM 734 C CA . ILE A 1 96 ? 28.337 -7.143 -19.055 1.00 48.88 96 ILE A CA 1
ATOM 735 C C . ILE A 1 96 ? 27.002 -7.580 -18.415 1.00 48.88 96 ILE A C 1
ATOM 737 O O . ILE A 1 96 ? 26.006 -6.853 -18.472 1.00 48.88 96 ILE A O 1
ATOM 741 N N . GLY A 1 97 ? 26.984 -8.727 -17.726 1.00 45.16 97 GLY A N 1
ATOM 742 C CA . GLY A 1 97 ? 25.813 -9.220 -16.999 1.00 45.16 97 GLY A CA 1
ATOM 743 C C . GLY A 1 97 ? 25.456 -8.395 -15.758 1.00 45.16 97 GLY A C 1
ATOM 744 O O . GLY A 1 97 ? 24.276 -8.124 -15.526 1.00 45.16 97 GLY A O 1
ATOM 745 N N . VAL A 1 98 ? 26.447 -7.945 -14.981 1.00 44.16 98 VAL A N 1
ATOM 746 C CA . VAL A 1 98 ? 26.195 -7.220 -13.721 1.00 44.16 98 VAL A CA 1
ATOM 747 C C . VAL A 1 98 ? 25.714 -5.790 -13.982 1.00 44.16 98 VAL A C 1
ATOM 749 O O . VAL A 1 98 ? 24.728 -5.374 -13.380 1.00 44.16 98 VAL A O 1
ATOM 752 N N . ALA A 1 99 ? 26.289 -5.061 -14.946 1.00 43.56 99 ALA A N 1
ATOM 753 C CA . ALA A 1 99 ? 25.825 -3.708 -15.284 1.00 43.56 99 ALA A CA 1
ATOM 754 C C . ALA A 1 99 ? 24.390 -3.695 -15.862 1.00 43.56 99 ALA A C 1
ATOM 756 O O . ALA A 1 99 ? 23.578 -2.828 -15.520 1.00 43.56 99 ALA A O 1
ATOM 757 N N . ALA A 1 100 ? 24.028 -4.704 -16.666 1.00 47.50 100 ALA A N 1
ATOM 758 C CA . ALA A 1 100 ? 22.661 -4.878 -17.166 1.00 47.50 100 ALA A CA 1
ATOM 759 C C . ALA A 1 100 ? 21.664 -5.300 -16.065 1.00 47.50 100 ALA A C 1
ATOM 761 O O . ALA A 1 100 ? 20.467 -5.001 -16.155 1.00 47.50 100 ALA A O 1
ATOM 762 N N . LEU A 1 101 ? 22.136 -5.973 -15.010 1.00 45.81 101 LEU A N 1
ATOM 763 C CA . LEU A 1 101 ? 21.338 -6.305 -13.828 1.00 45.81 101 LEU A CA 1
ATOM 764 C C . LEU A 1 101 ? 21.191 -5.114 -12.871 1.00 45.81 101 LEU A C 1
ATOM 766 O O . LEU A 1 101 ? 20.100 -4.930 -12.331 1.00 45.81 101 LEU A O 1
ATOM 770 N N . CYS A 1 102 ? 22.203 -4.254 -12.727 1.00 41.53 102 CYS A N 1
ATOM 771 C CA . CYS A 1 102 ? 22.133 -3.063 -11.876 1.00 41.53 102 CYS A CA 1
ATOM 772 C C . CYS A 1 102 ? 20.994 -2.122 -12.307 1.00 41.53 102 CYS A C 1
ATOM 774 O O . CYS A 1 102 ? 20.184 -1.725 -11.475 1.00 41.53 102 CYS A O 1
ATOM 776 N N . MET A 1 103 ? 20.782 -1.887 -13.608 1.00 44.94 103 MET A N 1
ATOM 777 C CA . MET A 1 103 ? 19.627 -1.099 -14.092 1.00 44.94 103 MET A CA 1
ATOM 778 C C . MET A 1 103 ? 18.258 -1.787 -13.893 1.00 44.94 103 MET A C 1
ATOM 780 O O . MET A 1 103 ? 17.209 -1.152 -14.032 1.00 44.94 103 MET A O 1
ATOM 784 N N . ARG A 1 104 ? 18.235 -3.090 -13.577 1.00 53.41 104 ARG A N 1
ATOM 785 C CA . ARG A 1 104 ? 17.016 -3.910 -13.459 1.00 53.41 104 ARG A CA 1
ATOM 786 C C . ARG A 1 104 ? 16.336 -3.795 -12.092 1.00 53.41 104 ARG A C 1
ATOM 788 O O . ARG A 1 104 ? 15.128 -4.017 -12.022 1.00 53.41 104 ARG A O 1
ATOM 795 N N . PHE A 1 105 ? 17.078 -3.443 -11.040 1.00 50.91 105 PHE A N 1
ATOM 796 C CA . PHE A 1 105 ? 16.570 -3.415 -9.661 1.00 50.91 105 PHE A CA 1
ATOM 797 C C . PHE A 1 105 ? 16.230 -2.011 -9.149 1.00 50.91 105 PHE A C 1
ATOM 799 O O . PHE A 1 105 ? 15.248 -1.868 -8.419 1.00 50.91 105 PHE A O 1
ATOM 806 N N . TYR A 1 106 ? 16.930 -0.964 -9.602 1.00 51.91 106 TYR A N 1
ATOM 807 C CA . TYR A 1 106 ? 16.663 0.404 -9.132 1.00 51.91 106 TYR A CA 1
ATOM 808 C C . TYR A 1 106 ? 15.261 0.924 -9.491 1.00 51.91 106 TYR A C 1
ATOM 810 O O . TYR A 1 106 ? 14.718 1.755 -8.768 1.00 51.91 106 TYR A O 1
ATOM 818 N N . LYS A 1 107 ? 14.610 0.386 -10.533 1.00 65.12 107 LYS A N 1
ATOM 819 C CA . LYS A 1 107 ? 13.234 0.785 -10.873 1.00 65.12 107 LYS A CA 1
ATOM 820 C C . LYS A 1 107 ? 12.182 0.223 -9.920 1.00 65.12 107 LYS A C 1
ATOM 822 O O . LYS A 1 107 ? 11.233 0.928 -9.627 1.00 65.12 107 LYS A O 1
ATOM 827 N N . ALA A 1 108 ? 12.309 -1.005 -9.415 1.00 76.31 108 ALA A N 1
ATOM 828 C CA . ALA A 1 108 ? 11.222 -1.604 -8.632 1.00 76.31 108 ALA A CA 1
ATOM 829 C C . ALA A 1 108 ? 11.026 -0.902 -7.279 1.00 76.31 108 ALA A C 1
ATOM 831 O O . ALA A 1 108 ? 9.895 -0.611 -6.904 1.00 76.31 108 ALA A O 1
ATOM 832 N N . ALA A 1 109 ? 12.119 -0.588 -6.576 1.00 78.19 109 ALA A N 1
ATOM 833 C CA . ALA A 1 109 ? 12.060 0.167 -5.325 1.00 78.19 109 ALA A CA 1
ATOM 834 C C . ALA A 1 109 ? 11.547 1.599 -5.548 1.00 78.19 109 ALA A C 1
ATOM 836 O O . ALA A 1 109 ? 10.665 2.041 -4.821 1.00 78.19 109 ALA A O 1
ATOM 837 N N . ALA A 1 110 ? 12.021 2.283 -6.597 1.00 81.00 110 ALA A N 1
ATOM 838 C CA . ALA A 1 110 ? 11.549 3.622 -6.951 1.00 81.00 110 ALA A CA 1
ATOM 839 C C . ALA A 1 110 ? 10.057 3.633 -7.327 1.00 81.00 110 ALA A C 1
ATOM 841 O O . ALA A 1 110 ? 9.304 4.455 -6.821 1.00 81.00 110 ALA A O 1
ATOM 842 N N . ILE A 1 111 ? 9.595 2.669 -8.132 1.00 82.75 111 ILE A N 1
ATOM 843 C CA . ILE A 1 111 ? 8.172 2.523 -8.481 1.00 82.75 111 ILE A CA 1
ATOM 844 C C . ILE A 1 111 ? 7.338 2.225 -7.228 1.00 82.75 111 ILE A C 1
ATOM 846 O O . ILE A 1 111 ? 6.236 2.742 -7.084 1.00 82.75 111 ILE A O 1
ATOM 850 N N . ARG A 1 112 ? 7.865 1.428 -6.291 1.00 85.94 112 ARG A N 1
ATOM 851 C CA . ARG A 1 112 ? 7.225 1.184 -4.990 1.00 85.94 112 ARG A CA 1
ATOM 852 C C . ARG A 1 112 ? 7.285 2.374 -4.038 1.00 85.94 112 ARG A C 1
ATOM 854 O O . ARG A 1 112 ? 6.652 2.277 -2.996 1.00 85.94 112 ARG A O 1
ATOM 861 N N . ALA A 1 113 ? 8.005 3.447 -4.342 1.00 83.75 113 ALA A N 1
ATOM 862 C CA . ALA A 1 113 ? 7.952 4.689 -3.575 1.00 83.75 113 ALA A CA 1
ATOM 863 C C . ALA A 1 113 ? 6.905 5.668 -4.136 1.00 83.75 113 ALA A C 1
ATOM 865 O O . ALA A 1 113 ? 6.377 6.474 -3.377 1.00 83.75 113 ALA A O 1
ATOM 866 N N . LEU A 1 114 ? 6.555 5.556 -5.424 1.00 84.56 114 LEU A N 1
ATOM 867 C CA . LEU A 1 114 ? 5.546 6.402 -6.070 1.00 84.56 114 LEU A CA 1
ATOM 868 C C . LEU A 1 114 ? 4.180 6.275 -5.395 1.00 84.56 114 LEU A C 1
ATOM 870 O O . LEU A 1 114 ? 3.804 5.210 -4.902 1.00 84.56 114 LEU A O 1
ATOM 874 N N . SER A 1 115 ? 3.406 7.350 -5.404 1.00 87.00 115 SER A N 1
ATOM 875 C CA . SER A 1 115 ? 1.994 7.342 -5.023 1.00 87.00 115 SER A CA 1
ATOM 876 C C . SER A 1 115 ? 1.140 6.589 -6.060 1.00 87.00 115 SER A C 1
ATOM 878 O O . SER A 1 115 ? 1.546 6.390 -7.205 1.00 87.00 115 SER A O 1
ATOM 880 N N . ILE A 1 116 ? -0.060 6.140 -5.672 1.00 87.12 116 ILE A N 1
ATOM 881 C CA . ILE A 1 116 ? -1.004 5.475 -6.594 1.00 87.12 116 ILE A CA 1
ATOM 882 C C . ILE A 1 116 ? -1.288 6.324 -7.854 1.00 87.12 116 ILE A C 1
ATOM 884 O O . ILE A 1 116 ? -1.121 5.782 -8.949 1.00 87.12 116 ILE A O 1
ATOM 888 N N . PRO A 1 117 ? -1.617 7.632 -7.767 1.00 87.12 117 PRO A N 1
ATOM 889 C CA . PRO A 1 117 ? -1.864 8.436 -8.969 1.00 87.12 117 PRO A CA 1
ATOM 890 C C . PRO A 1 117 ? -0.622 8.589 -9.862 1.00 87.12 117 PRO A C 1
ATOM 892 O O . PRO A 1 117 ? -0.741 8.671 -11.084 1.00 87.12 117 PRO A O 1
ATOM 895 N N . GLU A 1 118 ? 0.586 8.593 -9.295 1.00 86.12 118 GLU A N 1
ATOM 896 C CA . GLU A 1 118 ? 1.824 8.600 -10.086 1.00 86.12 118 GLU A CA 1
ATOM 897 C C . GLU A 1 118 ? 2.039 7.275 -10.823 1.00 86.12 118 GLU A C 1
ATOM 899 O O . GLU A 1 118 ? 2.394 7.280 -12.002 1.00 86.12 118 GLU A O 1
ATOM 904 N N . ILE A 1 119 ? 1.758 6.138 -10.173 1.00 89.44 119 ILE A N 1
ATOM 905 C CA . ILE A 1 119 ? 1.799 4.820 -10.822 1.00 89.44 119 ILE A CA 1
ATOM 906 C C . ILE A 1 119 ? 0.817 4.781 -12.000 1.00 89.44 119 ILE A C 1
ATOM 908 O O . ILE A 1 119 ? 1.166 4.272 -13.064 1.00 89.44 119 ILE A O 1
ATOM 912 N N . GLU A 1 120 ? -0.385 5.345 -11.862 1.00 90.56 120 GLU A N 1
ATOM 913 C CA . GLU A 1 120 ? -1.369 5.408 -12.951 1.00 90.56 120 GLU A CA 1
ATOM 914 C C . GLU A 1 120 ? -0.885 6.246 -14.141 1.00 90.56 120 GLU A C 1
ATOM 916 O O . GLU A 1 120 ? -0.993 5.803 -15.291 1.00 90.56 120 GLU A O 1
ATOM 921 N N . ARG A 1 121 ? -0.282 7.414 -13.881 1.00 91.88 121 ARG A N 1
ATOM 922 C CA . ARG A 1 121 ? 0.335 8.253 -14.924 1.00 91.88 121 ARG A CA 1
ATOM 923 C C . ARG A 1 121 ? 1.433 7.496 -15.673 1.00 91.88 121 ARG A C 1
ATOM 925 O O . ARG A 1 121 ? 1.445 7.482 -16.906 1.00 91.88 121 ARG A O 1
ATOM 932 N N . GLU A 1 122 ? 2.308 6.805 -14.945 1.00 90.50 122 GLU A N 1
ATOM 933 C CA . GLU A 1 122 ? 3.374 5.981 -15.527 1.00 90.50 122 GLU A CA 1
ATOM 934 C C . GLU A 1 122 ? 2.822 4.794 -16.331 1.00 90.50 122 GLU A C 1
ATOM 936 O O . GLU A 1 122 ? 3.334 4.477 -17.408 1.00 90.50 122 GLU A O 1
ATOM 941 N N . VAL A 1 123 ? 1.737 4.157 -15.875 1.00 94.94 123 VAL A N 1
ATOM 942 C CA . VAL A 1 123 ? 1.051 3.093 -16.628 1.00 94.94 123 VAL A CA 1
ATOM 943 C C . VAL A 1 123 ? 0.526 3.623 -17.962 1.00 94.94 123 VAL A C 1
ATOM 945 O O . VAL A 1 123 ? 0.721 2.970 -18.992 1.00 94.94 123 VAL A O 1
ATOM 948 N N . LEU A 1 124 ? -0.121 4.792 -17.975 1.00 96.38 124 LEU A N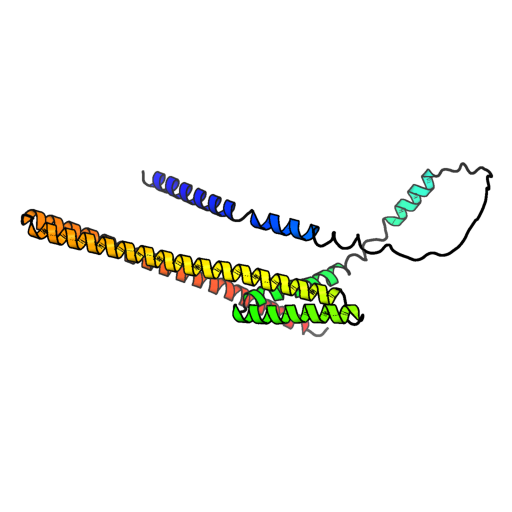 1
ATOM 949 C CA . LEU A 1 124 ? -0.638 5.409 -19.202 1.00 96.38 124 LEU A CA 1
ATOM 950 C C . LEU A 1 124 ? 0.497 5.771 -20.170 1.00 96.38 124 LEU A C 1
ATOM 952 O O . LEU A 1 124 ? 0.452 5.376 -21.339 1.00 96.38 124 LEU A O 1
ATOM 956 N N . SER A 1 125 ? 1.554 6.418 -19.673 1.00 92.75 125 SER A N 1
ATOM 957 C CA . SER A 1 125 ? 2.757 6.750 -20.450 1.00 92.75 125 SER A CA 1
ATOM 958 C C . SER A 1 125 ? 3.431 5.501 -21.041 1.00 92.75 125 SER A C 1
ATOM 960 O O . SER A 1 125 ? 3.759 5.438 -22.234 1.00 92.75 125 SER A O 1
ATOM 962 N N . ALA A 1 126 ? 3.569 4.435 -20.245 1.00 93.00 126 ALA A N 1
ATOM 963 C CA . ALA A 1 126 ? 4.138 3.170 -20.697 1.00 93.00 126 ALA A CA 1
ATOM 964 C C . ALA A 1 126 ? 3.264 2.482 -21.760 1.00 93.00 126 ALA A C 1
ATOM 966 O O . ALA A 1 126 ? 3.804 1.923 -22.719 1.00 93.00 126 ALA A O 1
ATOM 967 N N . ARG A 1 127 ? 1.929 2.539 -21.641 1.00 96.81 127 ARG A N 1
ATOM 968 C CA . ARG A 1 127 ? 0.996 2.021 -22.662 1.00 96.81 127 ARG A CA 1
ATOM 969 C C . ARG A 1 127 ? 1.153 2.759 -23.990 1.00 96.81 127 ARG A C 1
ATOM 971 O O . ARG A 1 127 ? 1.293 2.101 -25.023 1.00 96.81 127 ARG A O 1
ATOM 978 N N . GLN A 1 128 ? 1.194 4.091 -23.958 1.00 97.00 128 GLN A N 1
ATOM 979 C CA . GLN A 1 128 ? 1.417 4.921 -25.148 1.00 97.00 128 GLN A CA 1
ATOM 980 C C . GLN A 1 128 ? 2.766 4.598 -25.804 1.00 97.00 128 GLN A C 1
ATOM 982 O O . GLN A 1 128 ? 2.822 4.318 -27.001 1.00 97.00 128 GLN A O 1
ATOM 987 N N . SER A 1 129 ? 3.832 4.504 -25.004 1.00 93.12 129 SER A N 1
ATOM 988 C CA . SER A 1 129 ? 5.172 4.133 -25.478 1.00 93.12 129 SER A CA 1
ATOM 989 C C . SER A 1 129 ? 5.192 2.759 -26.160 1.00 93.12 129 SER A C 1
ATOM 991 O O . SER A 1 129 ? 5.821 2.580 -27.201 1.00 93.12 129 SER A O 1
ATOM 993 N N . VAL A 1 130 ? 4.501 1.760 -25.596 1.00 96.88 130 VAL A N 1
ATOM 994 C CA . VAL A 1 130 ? 4.404 0.420 -26.200 1.00 96.88 130 VAL A CA 1
ATOM 995 C C . VAL A 1 130 ? 3.660 0.471 -27.536 1.00 96.88 130 VAL A C 1
ATOM 997 O O . VAL A 1 130 ? 4.074 -0.209 -28.476 1.00 96.88 130 VAL A O 1
ATOM 1000 N N . ALA A 1 131 ? 2.587 1.259 -27.640 1.00 97.38 131 ALA A N 1
ATOM 1001 C CA . ALA A 1 131 ? 1.849 1.432 -28.888 1.00 97.38 131 ALA A CA 1
ATOM 1002 C C . ALA A 1 131 ? 2.717 2.101 -29.971 1.00 97.38 131 ALA A C 1
ATOM 1004 O O . ALA A 1 131 ? 2.847 1.556 -31.067 1.00 97.38 131 ALA A O 1
ATOM 1005 N N . GLN A 1 132 ? 3.393 3.204 -29.640 1.00 97.44 132 GLN A N 1
ATOM 1006 C CA . GLN A 1 132 ? 4.301 3.913 -30.550 1.00 97.44 132 GLN A CA 1
ATOM 1007 C C . GLN A 1 132 ? 5.456 3.021 -31.025 1.00 97.44 132 GLN A C 1
ATOM 1009 O O . GLN A 1 132 ? 5.703 2.910 -32.224 1.00 97.44 132 GLN A O 1
ATOM 1014 N N . LEU A 1 133 ? 6.116 2.299 -30.111 1.00 96.62 133 LEU A N 1
ATOM 1015 C CA . LEU A 1 133 ? 7.208 1.385 -30.466 1.00 96.62 133 LEU A CA 1
ATOM 1016 C C . LEU A 1 133 ? 6.751 0.232 -31.367 1.00 96.62 133 LEU A C 1
ATOM 1018 O O . LEU A 1 133 ? 7.540 -0.257 -32.172 1.00 96.62 133 LEU A O 1
ATOM 1022 N N . ARG A 1 134 ? 5.493 -0.217 -31.266 1.00 97.69 134 ARG A N 1
ATOM 1023 C CA . ARG A 1 134 ? 4.941 -1.211 -32.202 1.00 97.69 134 ARG A CA 1
ATOM 1024 C C . ARG A 1 134 ? 4.804 -0.641 -33.610 1.00 97.69 134 ARG A C 1
ATOM 1026 O O . ARG A 1 134 ? 5.134 -1.352 -34.556 1.00 97.69 134 ARG A O 1
ATOM 1033 N N . LEU A 1 135 ? 4.344 0.604 -33.742 1.00 98.12 135 LEU A N 1
ATOM 1034 C CA . LEU A 1 135 ? 4.227 1.283 -35.036 1.00 98.12 135 LEU A CA 1
ATOM 1035 C C . LEU A 1 135 ? 5.608 1.511 -35.660 1.00 98.12 135 LEU A C 1
ATOM 1037 O O . LEU A 1 135 ? 5.849 1.070 -36.779 1.00 98.12 135 LEU A O 1
ATOM 1041 N N . LEU A 1 136 ? 6.549 2.080 -34.904 1.00 97.81 136 LEU A N 1
ATOM 1042 C CA . LEU A 1 136 ? 7.921 2.312 -35.370 1.00 97.81 136 LEU A CA 1
ATOM 1043 C C . LEU A 1 136 ? 8.639 1.013 -35.750 1.00 97.81 136 LEU A C 1
ATOM 1045 O O . LEU A 1 136 ? 9.379 0.976 -36.729 1.00 97.81 136 LEU A O 1
ATOM 1049 N N . ARG A 1 137 ? 8.389 -0.080 -35.019 1.00 96.69 137 ARG A N 1
ATOM 1050 C CA . ARG A 1 137 ? 8.958 -1.393 -35.347 1.00 96.69 137 ARG A CA 1
ATOM 1051 C C . ARG A 1 137 ? 8.456 -1.926 -36.689 1.00 96.69 137 ARG A C 1
ATOM 1053 O O . ARG A 1 137 ? 9.225 -2.589 -37.375 1.00 96.69 137 ARG A O 1
ATOM 1060 N N . ARG A 1 138 ? 7.204 -1.652 -37.077 1.00 97.00 138 ARG A N 1
ATOM 1061 C CA . ARG A 1 138 ? 6.695 -2.027 -38.412 1.00 97.00 138 ARG A CA 1
ATOM 1062 C C . ARG A 1 138 ? 7.436 -1.287 -39.525 1.00 97.00 138 ARG A C 1
ATOM 1064 O O . ARG A 1 138 ? 7.672 -1.879 -40.566 1.00 97.00 138 ARG A O 1
ATOM 1071 N N . GLY A 1 139 ? 7.853 -0.047 -39.273 1.00 97.06 139 GLY A N 1
ATOM 1072 C CA . GLY A 1 139 ? 8.703 0.727 -40.180 1.00 97.06 139 GLY A CA 1
ATOM 1073 C C . GLY A 1 139 ? 10.204 0.433 -40.066 1.00 97.06 139 GLY A C 1
ATOM 1074 O O . GLY A 1 139 ? 10.993 1.157 -40.654 1.00 97.06 139 GLY A O 1
ATOM 1075 N N . GLY A 1 140 ? 10.626 -0.560 -39.271 1.00 96.88 140 GLY A N 1
ATOM 1076 C CA . GLY A 1 140 ? 12.048 -0.867 -39.056 1.00 96.88 140 GLY A CA 1
ATOM 1077 C C . GLY A 1 140 ? 12.825 0.168 -38.227 1.00 96.88 140 GLY A C 1
ATOM 1078 O O . GLY A 1 140 ? 14.027 0.012 -38.043 1.00 96.88 140 GLY A O 1
ATOM 1079 N N . LEU A 1 141 ? 12.156 1.189 -37.679 1.00 97.25 141 LEU A N 1
ATOM 1080 C CA . LEU A 1 141 ? 12.785 2.313 -36.968 1.00 97.25 141 LEU A CA 1
ATOM 1081 C C . LEU A 1 141 ? 13.057 2.038 -35.482 1.00 97.25 141 LEU A C 1
ATOM 1083 O O . LEU A 1 141 ? 13.804 2.772 -34.842 1.00 97.25 141 LEU A O 1
ATOM 1087 N N . ALA A 1 142 ? 12.434 1.008 -34.903 1.00 96.12 142 ALA A N 1
ATOM 1088 C CA . ALA A 1 142 ? 12.574 0.679 -33.484 1.00 96.12 142 ALA A CA 1
ATOM 1089 C C . ALA A 1 142 ? 13.039 -0.761 -33.263 1.00 96.12 142 ALA A C 1
ATOM 1091 O O . ALA A 1 142 ? 12.581 -1.701 -33.922 1.00 96.12 142 ALA A O 1
ATOM 1092 N N . SER A 1 143 ? 13.900 -0.953 -32.260 1.00 95.88 143 SER A N 1
ATOM 1093 C CA . SER A 1 143 ? 14.441 -2.272 -31.943 1.00 95.88 143 SER A CA 1
ATOM 1094 C C . SER A 1 143 ? 13.435 -3.138 -31.175 1.00 95.88 143 SER A C 1
ATOM 1096 O O . SER A 1 143 ? 12.652 -2.673 -30.337 1.00 95.88 143 SER A O 1
ATOM 1098 N N . LYS A 1 144 ? 13.485 -4.459 -31.400 1.00 94.19 144 LYS A N 1
ATOM 1099 C CA . LYS A 1 144 ? 12.678 -5.435 -30.640 1.00 94.19 144 LYS A CA 1
ATOM 1100 C C . LYS A 1 144 ? 12.949 -5.338 -29.131 1.00 94.19 144 LYS A C 1
ATOM 1102 O O . LYS A 1 144 ? 12.028 -5.505 -28.333 1.00 94.19 144 LYS A O 1
ATOM 1107 N N . GLN A 1 145 ? 14.189 -5.043 -28.739 1.00 91.50 145 GLN A N 1
ATOM 1108 C CA . GLN A 1 145 ? 14.595 -4.941 -27.336 1.00 91.50 145 GLN A CA 1
ATOM 1109 C C . GLN A 1 145 ? 13.932 -3.759 -26.616 1.00 91.50 145 GLN A C 1
ATOM 1111 O O . GLN A 1 145 ? 13.446 -3.937 -25.499 1.00 91.50 145 GLN A O 1
ATOM 1116 N N . GLN A 1 146 ? 13.827 -2.589 -27.258 1.00 90.38 146 GLN A N 1
ATOM 1117 C CA . GLN A 1 146 ? 13.140 -1.422 -26.686 1.00 90.38 146 GLN A CA 1
ATOM 1118 C C . GLN A 1 146 ? 11.670 -1.731 -26.378 1.00 90.38 146 GLN A C 1
ATOM 1120 O O . GLN A 1 146 ? 11.180 -1.445 -25.282 1.00 90.38 146 GLN A O 1
ATOM 1125 N N . LEU A 1 147 ? 10.982 -2.394 -27.314 1.00 93.69 147 LEU A N 1
ATOM 1126 C CA . LEU A 1 147 ? 9.598 -2.821 -27.124 1.00 93.69 147 LEU A CA 1
ATOM 1127 C C . LEU A 1 147 ? 9.461 -3.814 -25.960 1.00 93.69 147 LEU A C 1
ATOM 1129 O O . LEU A 1 147 ? 8.556 -3.676 -25.134 1.00 93.69 147 LEU A O 1
ATOM 1133 N N . LEU A 1 148 ? 10.353 -4.806 -25.866 1.00 92.56 148 LEU A N 1
ATOM 1134 C CA . LEU A 1 148 ? 10.350 -5.770 -24.761 1.00 92.56 148 LEU A CA 1
ATOM 1135 C C . LEU A 1 148 ? 10.609 -5.092 -23.410 1.00 92.56 148 LEU A C 1
ATOM 1137 O O . LEU A 1 148 ? 9.915 -5.399 -22.438 1.00 92.56 148 LEU A O 1
ATOM 1141 N N . HIS A 1 149 ? 11.544 -4.139 -23.350 1.00 90.06 149 HIS A N 1
ATOM 1142 C CA . HIS A 1 149 ? 11.839 -3.390 -22.130 1.00 90.06 149 HIS A CA 1
ATOM 1143 C C . HIS A 1 149 ? 10.628 -2.571 -21.665 1.00 90.06 149 HIS A C 1
ATOM 1145 O O . HIS A 1 149 ? 10.243 -2.651 -20.498 1.00 90.06 149 HIS A O 1
ATOM 1151 N N . ARG A 1 150 ? 9.954 -1.856 -22.578 1.00 91.75 150 ARG A N 1
ATOM 1152 C CA . ARG A 1 150 ? 8.737 -1.095 -22.242 1.00 91.75 150 ARG A CA 1
ATOM 1153 C C . ARG A 1 150 ? 7.567 -1.992 -21.836 1.00 91.75 150 ARG A C 1
ATOM 1155 O O . ARG A 1 150 ? 6.884 -1.679 -20.866 1.00 91.75 150 ARG A O 1
ATOM 1162 N N . ARG A 1 151 ? 7.376 -3.150 -22.483 1.00 93.56 151 ARG A N 1
ATOM 1163 C CA . ARG A 1 151 ? 6.371 -4.145 -22.049 1.00 93.56 151 ARG A CA 1
ATOM 1164 C C . ARG A 1 151 ? 6.671 -4.697 -20.657 1.00 93.56 151 ARG A C 1
ATOM 1166 O O . ARG A 1 151 ? 5.748 -4.930 -19.882 1.00 93.56 151 ARG A O 1
ATOM 1173 N N . ARG A 1 152 ? 7.945 -4.932 -20.333 1.00 91.62 152 ARG A N 1
ATOM 1174 C CA . ARG A 1 152 ? 8.355 -5.385 -18.998 1.00 91.62 152 ARG A CA 1
ATOM 1175 C C . ARG A 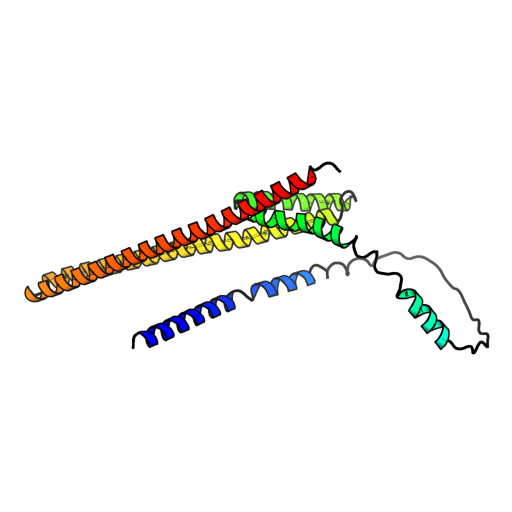1 152 ? 8.061 -4.329 -17.935 1.00 91.62 152 ARG A C 1
ATOM 1177 O O . ARG A 1 152 ? 7.489 -4.685 -16.912 1.00 91.62 152 ARG A O 1
ATOM 1184 N N . LEU A 1 153 ? 8.393 -3.065 -18.200 1.00 89.94 153 LEU A N 1
ATOM 1185 C CA . LEU A 1 153 ? 8.071 -1.951 -17.304 1.00 89.94 153 LEU A CA 1
ATOM 1186 C C . LEU A 1 153 ? 6.561 -1.854 -17.053 1.00 89.94 153 LEU A C 1
ATOM 1188 O O . LEU A 1 153 ? 6.139 -1.788 -15.906 1.00 89.94 153 LEU A O 1
ATOM 1192 N N . LEU A 1 154 ? 5.748 -1.926 -18.113 1.00 94.19 154 LEU A N 1
ATOM 1193 C CA . LEU A 1 154 ? 4.290 -1.900 -17.990 1.00 94.19 154 LEU A CA 1
ATOM 1194 C C . LEU A 1 154 ? 3.763 -3.046 -17.112 1.00 94.19 154 LEU A C 1
ATOM 1196 O O . LEU A 1 154 ? 2.913 -2.814 -16.260 1.00 94.19 154 LEU A O 1
ATOM 1200 N N . ARG A 1 155 ? 4.290 -4.268 -17.278 1.00 93.06 155 ARG A N 1
ATOM 1201 C CA . ARG A 1 155 ? 3.936 -5.402 -16.407 1.00 93.06 155 ARG A CA 1
ATOM 1202 C C . ARG A 1 155 ? 4.282 -5.120 -14.945 1.00 93.06 155 ARG A C 1
ATOM 1204 O O . ARG A 1 155 ? 3.426 -5.300 -14.094 1.00 93.06 155 ARG A O 1
ATOM 1211 N N . GLN A 1 156 ? 5.490 -4.624 -14.667 1.00 91.31 156 GLN A N 1
ATOM 1212 C CA . GLN A 1 156 ? 5.914 -4.284 -13.303 1.00 91.31 156 GLN A CA 1
ATOM 1213 C C . GLN A 1 156 ? 5.013 -3.226 -12.655 1.00 91.31 156 GLN A C 1
ATOM 1215 O O . GLN A 1 156 ? 4.614 -3.396 -11.507 1.00 91.31 156 GLN A O 1
ATOM 1220 N N . LEU A 1 157 ? 4.665 -2.165 -13.391 1.00 91.50 157 LEU A N 1
ATOM 1221 C CA . LEU A 1 157 ? 3.768 -1.115 -12.904 1.00 91.50 157 LEU A CA 1
ATOM 1222 C C . LEU A 1 157 ? 2.375 -1.664 -12.568 1.00 91.50 157 LEU A C 1
ATOM 1224 O O . LEU A 1 157 ? 1.829 -1.344 -11.518 1.00 91.50 157 LEU A O 1
ATOM 1228 N N . LEU A 1 158 ? 1.821 -2.525 -13.428 1.00 94.19 158 LEU A N 1
ATOM 1229 C CA . LEU A 1 158 ? 0.517 -3.148 -13.190 1.00 94.19 158 LEU A CA 1
ATOM 1230 C C . LEU A 1 158 ? 0.541 -4.092 -11.985 1.00 94.19 158 LEU A C 1
ATOM 1232 O O . LEU A 1 158 ? -0.378 -4.043 -11.176 1.00 94.19 158 LEU A O 1
ATOM 1236 N N . THR A 1 159 ? 1.596 -4.894 -11.823 1.00 93.19 159 THR A N 1
ATOM 1237 C CA . THR A 1 159 ? 1.753 -5.759 -10.645 1.00 93.19 159 THR A CA 1
ATOM 1238 C C . THR A 1 159 ? 1.786 -4.934 -9.357 1.00 93.19 159 THR A C 1
ATOM 1240 O O . THR A 1 159 ? 1.010 -5.196 -8.441 1.00 93.19 159 THR A O 1
ATOM 1243 N N . ILE A 1 160 ? 2.608 -3.881 -9.304 1.00 90.62 160 ILE A N 1
ATOM 1244 C CA . ILE A 1 160 ? 2.709 -3.018 -8.115 1.00 90.62 160 ILE A CA 1
ATOM 1245 C C . ILE A 1 160 ? 1.383 -2.294 -7.844 1.00 90.62 160 ILE A C 1
ATOM 1247 O O . ILE A 1 160 ? 0.987 -2.155 -6.688 1.00 90.62 160 ILE A O 1
ATOM 1251 N N . ARG A 1 161 ? 0.666 -1.874 -8.894 1.00 91.81 161 ARG A N 1
ATOM 1252 C CA . ARG A 1 161 ? -0.679 -1.305 -8.765 1.00 91.81 161 ARG A CA 1
ATOM 1253 C C . ARG A 1 161 ? -1.634 -2.293 -8.091 1.00 91.81 161 ARG A C 1
ATOM 1255 O O . ARG A 1 161 ? -2.240 -1.936 -7.088 1.00 91.81 161 ARG A O 1
ATOM 1262 N N . THR A 1 162 ? -1.707 -3.533 -8.577 1.00 90.88 162 THR A N 1
ATOM 1263 C CA . THR A 1 162 ? -2.590 -4.559 -7.995 1.00 90.88 162 THR A CA 1
ATOM 1264 C C . THR A 1 162 ? -2.211 -4.923 -6.557 1.00 90.88 162 THR A C 1
ATOM 1266 O O . THR A 1 162 ? -3.091 -5.092 -5.716 1.00 90.88 162 THR A O 1
ATOM 1269 N N . GLU A 1 163 ? -0.912 -4.982 -6.239 1.00 88.75 163 GLU A N 1
ATOM 1270 C CA . GLU A 1 163 ? -0.427 -5.200 -4.869 1.00 88.75 163 GLU A CA 1
ATOM 1271 C C . GLU A 1 163 ? -0.890 -4.075 -3.932 1.00 88.75 163 GLU A C 1
ATOM 1273 O O . GLU A 1 163 ? -1.292 -4.326 -2.795 1.00 88.75 163 GLU A O 1
ATOM 1278 N N . ARG A 1 164 ? -0.847 -2.824 -4.401 1.00 85.88 164 ARG A N 1
ATOM 1279 C CA . ARG A 1 164 ? -1.229 -1.656 -3.605 1.00 85.88 164 ARG A CA 1
ATOM 1280 C C . ARG A 1 164 ? -2.733 -1.506 -3.451 1.00 85.88 164 ARG A C 1
ATOM 1282 O O . ARG A 1 164 ? -3.177 -1.315 -2.327 1.00 85.88 164 ARG A O 1
ATOM 1289 N N . GLU A 1 165 ? -3.502 -1.657 -4.523 1.00 81.69 165 GLU A N 1
ATOM 1290 C CA . GLU A 1 165 ? -4.970 -1.631 -4.464 1.00 81.69 165 GLU A CA 1
ATOM 1291 C C . GLU A 1 165 ? -5.499 -2.721 -3.517 1.00 81.69 165 GLU A C 1
ATOM 1293 O O . GLU A 1 165 ? -6.341 -2.448 -2.661 1.00 81.69 165 GLU A O 1
ATOM 1298 N N . GLY A 1 166 ? -4.927 -3.931 -3.576 1.00 81.44 166 GLY A N 1
ATOM 1299 C CA . GLY A 1 166 ? -5.268 -5.012 -2.649 1.00 81.44 166 GLY A CA 1
ATOM 1300 C C . GLY A 1 166 ? -4.906 -4.710 -1.189 1.00 81.44 166 GLY A C 1
ATOM 1301 O O . GLY A 1 166 ? -5.639 -5.093 -0.275 1.00 81.44 166 GLY A O 1
ATOM 1302 N N . ASN A 1 167 ? -3.800 -4.004 -0.946 1.00 81.12 167 ASN A N 1
ATOM 1303 C CA . ASN A 1 167 ? -3.380 -3.630 0.404 1.00 81.12 167 ASN A CA 1
ATOM 1304 C C . ASN A 1 167 ? -4.199 -2.471 0.984 1.00 81.12 167 ASN A C 1
ATOM 1306 O O . ASN A 1 167 ? -4.568 -2.546 2.156 1.00 81.12 167 ASN A O 1
ATOM 1310 N N . SER A 1 168 ? -4.515 -1.448 0.186 1.00 75.38 168 SER A N 1
ATOM 1311 C CA . SER A 1 168 ? -5.359 -0.323 0.603 1.00 75.38 168 SER A CA 1
ATOM 1312 C C . SER A 1 168 ? -6.763 -0.798 0.974 1.00 75.38 168 SER A C 1
ATOM 1314 O O . SER A 1 168 ? -7.196 -0.567 2.102 1.00 75.38 168 SER A O 1
ATOM 1316 N N . GLY A 1 169 ? -7.416 -1.591 0.115 1.00 75.12 169 GLY A N 1
ATOM 1317 C CA . GLY A 1 169 ? -8.749 -2.127 0.413 1.00 75.12 169 GLY A CA 1
ATOM 1318 C C . GLY A 1 169 ? -8.775 -3.016 1.665 1.00 75.12 169 GLY A C 1
ATOM 1319 O O . GLY A 1 169 ? -9.692 -2.934 2.478 1.00 75.12 169 GLY A O 1
ATOM 1320 N N . ARG A 1 170 ? -7.728 -3.821 1.903 1.00 76.94 170 ARG A N 1
ATOM 1321 C CA . ARG A 1 170 ? -7.596 -4.619 3.140 1.00 76.94 170 ARG A CA 1
ATOM 1322 C C . ARG A 1 170 ? -7.340 -3.778 4.391 1.00 76.94 170 ARG A C 1
ATOM 1324 O O . ARG A 1 170 ? -7.626 -4.246 5.495 1.00 76.94 170 ARG A O 1
ATOM 1331 N N . GLN A 1 171 ? -6.716 -2.609 4.261 1.00 75.00 171 GLN A N 1
ATOM 1332 C CA . GLN A 1 171 ? -6.530 -1.693 5.386 1.00 75.00 171 GLN A CA 1
ATOM 1333 C C . GLN A 1 171 ? -7.843 -0.994 5.729 1.00 75.00 171 GLN A C 1
ATOM 1335 O O . GLN A 1 171 ? -8.231 -1.017 6.894 1.00 75.00 171 GLN A O 1
ATOM 1340 N N . GLU A 1 172 ? -8.549 -0.466 4.731 1.00 76.75 172 GLU A N 1
ATOM 1341 C CA . GLU A 1 172 ? -9.869 0.152 4.901 1.00 76.75 172 GLU A CA 1
ATOM 1342 C C . GLU A 1 172 ? -10.878 -0.837 5.491 1.00 76.75 172 GLU A C 1
ATOM 1344 O O . GLU A 1 172 ? -11.520 -0.532 6.493 1.00 76.75 172 GLU A O 1
ATOM 1349 N N . LEU A 1 173 ? -10.937 -2.066 4.964 1.00 74.81 173 LEU A N 1
ATOM 1350 C CA . LEU A 1 173 ? -11.796 -3.123 5.500 1.00 74.81 173 LEU A CA 1
ATOM 1351 C C . LEU A 1 173 ? -11.473 -3.434 6.968 1.00 74.81 173 LEU A C 1
ATOM 1353 O O . LEU A 1 173 ? -12.379 -3.596 7.781 1.00 74.81 173 LEU A O 1
ATOM 1357 N N . ARG A 1 174 ? -10.184 -3.492 7.336 1.00 80.44 174 ARG A N 1
ATOM 1358 C CA . ARG A 1 174 ? -9.777 -3.705 8.734 1.00 80.44 174 ARG A CA 1
ATOM 1359 C C . ARG A 1 174 ? -10.193 -2.548 9.637 1.00 80.44 174 ARG A C 1
ATOM 1361 O O . ARG A 1 174 ? -10.642 -2.804 10.749 1.00 80.44 174 ARG A O 1
ATOM 1368 N N . GLN A 1 175 ? -10.060 -1.305 9.181 1.00 81.62 175 GLN A N 1
ATOM 1369 C CA . GLN A 1 175 ? -10.510 -0.139 9.945 1.00 81.62 175 GLN A CA 1
ATOM 1370 C C . GLN A 1 175 ? -12.032 -0.139 10.112 1.00 81.62 175 GLN A C 1
ATOM 1372 O O . GLN A 1 175 ? -12.531 0.049 11.219 1.00 81.62 175 GLN A O 1
ATOM 1377 N N . GLN A 1 176 ? -12.771 -0.434 9.042 1.00 84.56 176 GLN A N 1
ATOM 1378 C CA . GLN A 1 176 ? -14.225 -0.542 9.085 1.00 84.56 176 GLN A CA 1
ATOM 1379 C C . GLN A 1 176 ? -14.679 -1.651 10.042 1.00 84.56 176 GLN A C 1
ATOM 1381 O O . GLN A 1 176 ? -15.577 -1.436 10.853 1.00 84.56 176 GLN A O 1
ATOM 1386 N N . GLN A 1 177 ? -14.022 -2.813 10.010 1.00 84.50 177 GLN A N 1
ATOM 1387 C CA . GLN A 1 177 ? -14.321 -3.920 10.918 1.00 84.50 177 GLN A CA 1
ATOM 1388 C C . GLN A 1 177 ? -14.050 -3.550 12.385 1.00 84.50 177 GLN A C 1
ATOM 1390 O O . GLN A 1 177 ? -14.847 -3.893 13.255 1.00 84.50 177 GLN A O 1
ATOM 1395 N N . GLN A 1 178 ? -12.974 -2.807 12.663 1.00 84.75 178 GLN A N 1
ATOM 1396 C CA . GLN A 1 178 ? -12.682 -2.301 14.009 1.00 84.75 178 GLN A CA 1
ATOM 1397 C C . GLN A 1 178 ? -13.742 -1.309 14.503 1.00 84.75 178 GLN A C 1
ATOM 1399 O O . GLN A 1 178 ? -14.172 -1.407 15.651 1.00 84.75 178 GLN A O 1
ATOM 1404 N N . LEU A 1 179 ? -14.195 -0.387 13.649 1.00 86.06 179 LEU A N 1
ATOM 1405 C CA . LEU A 1 179 ? -15.256 0.566 13.993 1.00 86.06 179 LEU A CA 1
ATOM 1406 C C . LEU A 1 179 ? -16.580 -0.139 14.295 1.00 86.06 179 LEU A C 1
ATOM 1408 O O . LEU A 1 179 ? -17.235 0.173 15.287 1.00 86.06 179 LEU A O 1
ATOM 1412 N N . LEU A 1 180 ? -16.951 -1.122 13.474 1.00 86.56 180 LEU A N 1
ATOM 1413 C CA . LEU A 1 180 ? -18.179 -1.893 13.664 1.00 86.56 180 LEU A CA 1
ATOM 1414 C C . LEU A 1 180 ? -18.133 -2.672 14.987 1.00 86.56 180 LEU A C 1
ATOM 1416 O O . LEU A 1 180 ? -19.099 -2.675 15.747 1.00 86.56 180 LEU A O 1
ATOM 1420 N N . GLN A 1 181 ? -16.979 -3.258 15.312 1.00 87.44 181 GLN A N 1
ATOM 1421 C CA . GLN A 1 181 ? -16.782 -3.953 16.581 1.00 87.44 181 GLN A CA 1
ATOM 1422 C C . GLN A 1 181 ? -16.893 -3.005 17.788 1.00 87.44 181 GLN A C 1
ATOM 1424 O O . GLN A 1 181 ? -17.535 -3.360 18.776 1.00 87.44 181 GLN A O 1
ATOM 1429 N N . GLN A 1 182 ? -16.339 -1.789 17.706 1.00 84.12 182 GLN A N 1
ATOM 1430 C CA . GLN A 1 182 ? -16.516 -0.777 18.756 1.00 84.12 182 GLN A CA 1
ATOM 1431 C C . GLN A 1 182 ? -17.979 -0.353 18.911 1.00 84.12 182 GLN A C 1
ATOM 1433 O O . GLN A 1 182 ? -18.472 -0.251 20.032 1.00 84.12 182 GLN A O 1
ATOM 1438 N N . GLN A 1 183 ? -18.695 -0.146 17.804 1.00 84.00 183 GLN A N 1
ATOM 1439 C CA . GLN A 1 183 ? -20.105 0.239 17.846 1.00 84.00 183 GLN A CA 1
ATOM 1440 C C . GLN A 1 183 ? -20.962 -0.837 18.524 1.00 84.00 183 GLN A C 1
ATOM 1442 O O . GLN A 1 183 ? -21.797 -0.516 19.369 1.00 84.00 183 GLN A O 1
ATOM 1447 N N . GLN A 1 184 ? -20.723 -2.114 18.212 1.00 81.81 184 GLN A N 1
ATOM 1448 C CA . GLN A 1 184 ? -21.412 -3.221 18.880 1.00 81.81 184 GLN A CA 1
ATOM 1449 C C . GLN A 1 184 ? -21.133 -3.235 20.385 1.00 81.81 184 GLN A C 1
ATOM 1451 O O . GLN A 1 184 ? -22.062 -3.377 21.176 1.00 81.81 184 GLN A O 1
ATOM 1456 N N . GLN A 1 185 ? -19.880 -3.030 20.801 1.00 82.69 185 GLN A N 1
ATOM 1457 C CA . GLN A 1 185 ? -19.539 -2.949 22.225 1.00 82.69 185 GLN A CA 1
ATOM 1458 C C . GLN A 1 185 ? -20.278 -1.805 22.930 1.00 82.69 185 GLN A C 1
ATOM 1460 O O . GLN A 1 185 ? -20.818 -2.010 24.015 1.00 82.69 185 GLN A O 1
ATOM 1465 N N . GLN A 1 186 ? -20.373 -0.629 22.305 1.00 81.56 186 GLN A N 1
ATOM 1466 C CA . GLN A 1 186 ? -21.123 0.499 22.866 1.00 81.56 186 GLN A CA 1
ATOM 1467 C C . GLN A 1 186 ? -22.620 0.193 23.004 1.00 81.56 186 GLN A C 1
ATOM 1469 O O . GLN A 1 186 ? -23.225 0.548 24.015 1.00 81.56 186 GLN A O 1
ATOM 1474 N N . GLN A 1 187 ? -23.215 -0.503 22.031 1.00 79.69 187 GLN A N 1
ATOM 1475 C CA . GLN A 1 187 ? -24.615 -0.928 22.115 1.00 79.69 187 GLN A CA 1
ATOM 1476 C C . GLN A 1 187 ? -24.849 -1.899 23.275 1.00 79.69 187 GLN A C 1
ATOM 1478 O O . GLN A 1 187 ? -25.807 -1.719 24.028 1.00 79.69 187 GLN A O 1
ATOM 1483 N N . TYR A 1 188 ? -23.963 -2.881 23.466 1.00 83.00 188 TYR A N 1
ATOM 1484 C CA . TYR A 1 188 ? -24.058 -3.805 24.598 1.00 83.00 188 TYR A CA 1
ATOM 1485 C C . TYR A 1 188 ? -23.910 -3.093 25.942 1.00 83.00 188 TYR A C 1
ATOM 1487 O O . TYR A 1 188 ? -24.687 -3.359 26.856 1.00 83.00 188 TYR A O 1
ATOM 1495 N N . LEU A 1 189 ? -22.969 -2.152 26.055 1.00 83.25 189 LEU A N 1
ATOM 1496 C CA . LEU A 1 189 ? -22.817 -1.340 27.264 1.00 83.25 189 LEU A CA 1
ATOM 1497 C C . LEU A 1 189 ? -24.084 -0.532 27.556 1.00 83.25 189 LEU A C 1
ATOM 1499 O O . LEU A 1 189 ? -24.545 -0.506 28.694 1.00 83.25 189 LEU A O 1
ATOM 1503 N N . HIS A 1 190 ? -24.690 0.078 26.536 1.00 81.50 190 HIS A N 1
ATOM 1504 C CA . HIS A 1 190 ? -25.920 0.843 26.716 1.00 81.50 190 HIS A CA 1
ATOM 1505 C C . HIS A 1 190 ? -27.089 -0.034 27.186 1.00 81.50 190 HIS A C 1
ATOM 1507 O O . HIS A 1 190 ? -27.780 0.325 28.137 1.00 81.50 190 HIS A O 1
ATOM 1513 N N . GLN A 1 191 ? -27.278 -1.209 26.576 1.00 76.06 191 GLN A N 1
ATOM 1514 C CA . GLN A 1 191 ? -28.303 -2.171 26.997 1.00 76.06 191 GLN A CA 1
ATOM 1515 C C . GLN A 1 191 ? -28.071 -2.660 28.431 1.00 76.06 191 GLN A C 1
ATOM 1517 O O . GLN A 1 191 ? -29.014 -2.735 29.216 1.00 76.06 191 GLN A O 1
ATOM 1522 N N . ALA A 1 192 ? -26.818 -2.945 28.795 1.00 79.25 192 ALA A N 1
ATOM 1523 C CA . ALA A 1 192 ? -26.463 -3.349 30.150 1.00 79.25 192 ALA A CA 1
ATOM 1524 C C . ALA A 1 192 ? -26.797 -2.252 31.171 1.00 79.25 192 ALA A C 1
ATOM 1526 O O . ALA A 1 192 ? -27.394 -2.550 32.202 1.00 79.25 192 ALA A O 1
ATOM 1527 N N . ILE A 1 193 ? -26.491 -0.985 30.865 1.00 82.62 193 ILE A N 1
ATOM 1528 C CA . ILE A 1 193 ? -26.827 0.161 31.724 1.00 82.62 193 ILE A CA 1
ATOM 1529 C C . ILE A 1 193 ? -28.346 0.311 31.875 1.00 82.62 193 ILE A C 1
ATOM 1531 O O . ILE A 1 193 ? -28.827 0.525 32.986 1.00 82.62 193 ILE A O 1
ATOM 1535 N N . GLN A 1 194 ? -29.116 0.170 30.793 1.00 77.44 194 GLN A N 1
ATOM 1536 C CA . GLN A 1 194 ? -30.580 0.239 30.860 1.00 77.44 194 GLN A CA 1
ATOM 1537 C C . GLN A 1 194 ? -31.155 -0.867 31.750 1.00 77.44 194 GLN A C 1
ATOM 1539 O O . GLN A 1 194 ? -31.931 -0.583 32.660 1.00 77.44 194 GLN A O 1
ATOM 1544 N N . LEU A 1 195 ? -30.720 -2.116 31.549 1.00 75.38 195 LEU A N 1
ATOM 1545 C CA . LEU A 1 195 ? -31.124 -3.240 32.398 1.00 75.38 195 LEU A CA 1
ATOM 1546 C C . LEU A 1 195 ? -30.740 -2.999 33.859 1.00 75.38 195 LEU A C 1
ATOM 1548 O O . LEU A 1 195 ? -31.529 -3.273 34.762 1.00 75.38 195 LEU A O 1
ATOM 1552 N N . GLN A 1 196 ? -29.556 -2.436 34.094 1.00 78.81 196 GLN A N 1
ATOM 1553 C CA . GLN A 1 196 ? -29.085 -2.084 35.425 1.00 78.81 196 GLN A CA 1
ATOM 1554 C C . GLN A 1 196 ? -30.004 -1.062 36.110 1.00 78.81 196 GLN A C 1
ATOM 1556 O O . GLN A 1 196 ? -30.320 -1.212 37.291 1.00 78.81 196 GLN A O 1
ATOM 1561 N N . GLN A 1 197 ? -30.457 -0.041 35.378 1.00 79.69 197 GLN A N 1
ATOM 1562 C CA . GLN A 1 197 ? -31.393 0.965 35.884 1.00 79.69 197 GLN A CA 1
ATOM 1563 C C . GLN A 1 197 ? -32.757 0.348 36.207 1.00 79.69 197 GLN A C 1
ATOM 1565 O O . GLN A 1 197 ? -33.257 0.533 37.314 1.00 79.69 197 GLN A O 1
ATOM 1570 N N . THR A 1 198 ? -33.308 -0.472 35.306 1.00 77.94 198 THR A N 1
ATOM 1571 C CA . THR A 1 198 ? -34.584 -1.169 35.542 1.00 77.94 198 THR A CA 1
ATOM 1572 C C . THR A 1 198 ? -34.514 -2.115 36.742 1.00 77.94 198 THR A C 1
ATOM 1574 O O . THR A 1 198 ? -35.484 -2.255 37.487 1.00 77.94 198 THR A O 1
ATOM 1577 N N . LEU A 1 199 ? -33.369 -2.771 36.954 1.00 75.69 199 LEU A N 1
ATOM 1578 C CA . LEU A 1 199 ? -33.149 -3.604 38.134 1.00 75.69 199 LEU A CA 1
ATOM 1579 C C . LEU A 1 199 ? -33.078 -2.755 39.408 1.00 75.69 199 LEU A C 1
ATOM 1581 O O . LEU A 1 199 ? -33.724 -3.108 40.391 1.00 75.69 199 LEU A O 1
ATOM 1585 N N . ARG A 1 200 ? -32.380 -1.610 39.400 1.00 79.25 200 ARG A N 1
ATOM 1586 C CA . ARG A 1 200 ? -32.292 -0.721 40.576 1.00 79.25 200 ARG A CA 1
ATOM 1587 C C . ARG A 1 200 ? -33.654 -0.260 41.087 1.00 79.25 200 ARG A C 1
ATOM 1589 O O . ARG A 1 200 ? -33.821 -0.182 42.301 1.00 79.25 200 ARG A O 1
ATOM 1596 N N . GLU A 1 201 ? -34.610 -0.013 40.195 1.00 82.25 201 GLU A N 1
ATOM 1597 C CA . GLU A 1 201 ? -35.984 0.372 40.556 1.00 82.25 201 GLU A CA 1
ATOM 1598 C C . GLU A 1 201 ? -36.755 -0.737 41.291 1.00 82.25 201 GLU A C 1
ATOM 1600 O O . GLU A 1 201 ? -37.712 -0.452 42.007 1.00 82.25 201 GLU A O 1
ATOM 1605 N N . LYS A 1 202 ? -36.344 -2.003 41.139 1.00 80.81 202 LYS A N 1
ATOM 1606 C CA . LYS A 1 202 ? -37.039 -3.175 41.697 1.00 80.81 202 LYS A CA 1
ATOM 1607 C C . LYS A 1 202 ? -36.297 -3.857 42.855 1.00 80.81 202 LYS A C 1
ATOM 1609 O O . LYS A 1 202 ? -36.821 -4.820 43.410 1.00 80.81 202 LYS A O 1
ATOM 1614 N N . MET A 1 203 ? -35.090 -3.411 43.209 1.00 78.00 203 MET A N 1
ATOM 1615 C CA . MET A 1 203 ? -34.200 -4.101 44.159 1.00 78.00 203 MET A CA 1
ATOM 1616 C C . MET A 1 203 ? -34.218 -3.504 45.577 1.00 78.00 203 MET A C 1
ATOM 1618 O O . MET A 1 203 ? -34.350 -2.298 45.763 1.00 78.00 203 MET A O 1
ATOM 1622 N N . THR A 1 204 ? -34.007 -4.363 46.581 1.00 88.06 204 THR A N 1
ATOM 1623 C CA . THR A 1 204 ? -33.755 -3.994 47.986 1.00 88.06 204 THR A CA 1
ATOM 1624 C C . THR A 1 204 ? -32.386 -3.309 48.171 1.00 88.06 204 THR A C 1
ATOM 1626 O O . THR A 1 204 ? -31.457 -3.576 47.402 1.00 88.06 204 THR A O 1
ATOM 1629 N N . PRO A 1 205 ? -32.219 -2.449 49.197 1.00 84.44 205 PRO A N 1
ATOM 1630 C CA . PRO A 1 205 ? -31.025 -1.608 49.371 1.00 84.44 205 PRO A CA 1
ATOM 1631 C C . PRO A 1 205 ? -29.705 -2.386 49.545 1.00 84.44 205 PRO A C 1
ATOM 1633 O O . PRO A 1 205 ? -28.691 -1.984 48.980 1.00 84.44 205 PRO A O 1
ATOM 1636 N N . ASP A 1 206 ? -29.698 -3.537 50.227 1.00 82.75 206 ASP A N 1
ATOM 1637 C CA . ASP A 1 206 ? -28.487 -4.379 50.346 1.00 82.75 206 ASP A CA 1
ATOM 1638 C C . ASP A 1 206 ? -27.995 -4.887 48.985 1.00 82.75 206 ASP A C 1
ATOM 1640 O O . ASP A 1 206 ? -26.798 -4.967 48.699 1.00 82.75 206 ASP A O 1
ATOM 1644 N N . MET A 1 207 ? -28.937 -5.210 48.105 1.00 76.56 207 MET A N 1
ATOM 1645 C CA . MET A 1 207 ? -28.633 -5.731 46.784 1.00 76.56 207 MET A CA 1
ATOM 1646 C C . MET A 1 207 ? -28.198 -4.599 45.836 1.00 76.56 207 MET A C 1
ATOM 1648 O O . MET A 1 207 ? -27.386 -4.837 44.942 1.00 76.56 207 MET A O 1
ATOM 1652 N N . GLN A 1 208 ? -28.647 -3.354 46.070 1.00 80.19 208 GLN A N 1
ATOM 1653 C CA . GLN A 1 208 ? -28.100 -2.165 45.400 1.00 80.19 208 GLN A CA 1
ATOM 1654 C C . GLN A 1 208 ? -26.609 -1.968 45.714 1.00 80.19 208 GLN A C 1
ATOM 1656 O O . GLN A 1 208 ? -25.841 -1.719 44.783 1.00 80.19 208 GLN A O 1
ATOM 1661 N N . GLN A 1 209 ? -26.178 -2.158 46.969 1.00 85.75 209 GLN A N 1
ATOM 1662 C CA . GLN A 1 209 ? -24.758 -2.042 47.343 1.00 85.75 209 GLN A CA 1
ATOM 1663 C C . GLN A 1 209 ? -23.880 -3.092 46.647 1.00 85.75 209 GLN A C 1
ATOM 1665 O O . GLN A 1 209 ? -22.805 -2.773 46.134 1.00 85.75 209 GLN A O 1
ATOM 1670 N N . GLN A 1 210 ? -24.335 -4.350 46.578 1.00 77.31 210 GLN A N 1
ATOM 1671 C CA . GLN A 1 210 ? -23.607 -5.395 45.842 1.00 77.31 210 GLN A CA 1
ATOM 1672 C C . GLN A 1 210 ? -23.471 -5.051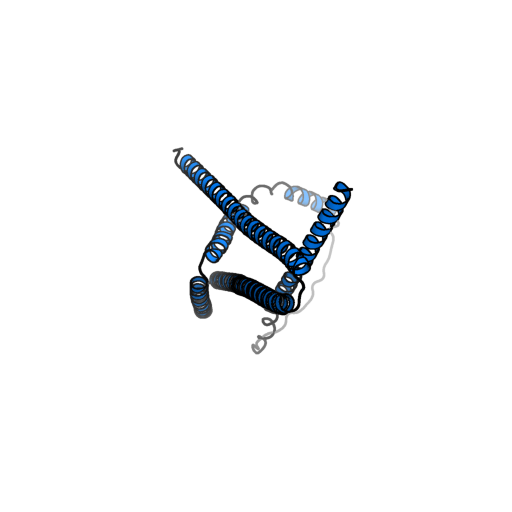 44.354 1.00 77.31 210 GLN A C 1
ATOM 1674 O O . GLN A 1 210 ? -22.416 -5.263 43.755 1.00 77.31 210 GLN A O 1
ATOM 1679 N N . MET A 1 211 ? -24.520 -4.473 43.770 1.00 75.31 211 MET A N 1
ATOM 1680 C CA . MET A 1 211 ? -24.539 -4.048 42.375 1.00 75.31 211 MET A CA 1
ATOM 1681 C C . MET A 1 211 ? -23.605 -2.868 42.090 1.00 75.31 211 MET A C 1
ATOM 1683 O O . MET A 1 211 ? -22.948 -2.859 41.052 1.00 75.31 211 MET A O 1
ATOM 1687 N N . GLU A 1 212 ? -23.501 -1.893 42.996 1.00 84.44 212 GLU A N 1
ATOM 1688 C CA . GLU A 1 212 ? -22.502 -0.818 42.897 1.00 84.44 212 GLU A CA 1
ATOM 1689 C C . GLU A 1 212 ? -21.075 -1.358 42.933 1.00 84.44 212 GLU A C 1
ATOM 1691 O O . GLU A 1 212 ? -20.241 -0.956 42.123 1.00 84.44 212 GLU A O 1
ATOM 1696 N N . LYS A 1 213 ? -20.801 -2.324 43.816 1.00 82.12 213 LYS A N 1
ATOM 1697 C CA . LYS A 1 213 ? -19.479 -2.950 43.902 1.00 82.12 213 LYS A CA 1
ATOM 1698 C C . LYS A 1 213 ? -19.110 -3.682 42.607 1.00 82.12 213 LYS A C 1
ATOM 1700 O O . LYS A 1 213 ? -17.984 -3.570 42.128 1.00 82.12 213 LYS A O 1
ATOM 1705 N N . LEU A 1 214 ? -20.071 -4.391 42.014 1.00 77.12 214 LEU A N 1
ATOM 1706 C CA . LEU A 1 214 ? -19.891 -5.090 40.738 1.00 77.12 214 LEU A CA 1
ATOM 1707 C C . LEU A 1 214 ? -19.728 -4.096 39.574 1.00 77.12 214 LEU A C 1
ATOM 1709 O O . LEU A 1 214 ? -18.893 -4.304 38.696 1.00 77.12 214 LEU A O 1
ATOM 1713 N N . GLN A 1 215 ? -20.457 -2.975 39.604 1.00 80.81 215 GLN A N 1
ATOM 1714 C CA . GLN A 1 215 ? -20.303 -1.885 38.639 1.00 80.81 215 GLN A CA 1
ATOM 1715 C C . GLN A 1 215 ? -18.899 -1.272 38.695 1.00 80.81 215 GLN A C 1
ATOM 1717 O O . GLN A 1 215 ? -18.272 -1.131 37.648 1.00 80.81 215 GLN A O 1
ATOM 1722 N N . GLN A 1 216 ? -18.382 -0.974 39.892 1.00 86.62 216 GLN A N 1
ATOM 1723 C CA . GLN A 1 216 ? -17.004 -0.502 40.060 1.00 86.62 216 GLN A CA 1
ATOM 1724 C C . GLN A 1 216 ? -15.991 -1.507 39.507 1.00 86.62 216 GLN A C 1
ATOM 1726 O O . GLN A 1 216 ? -15.077 -1.117 38.787 1.00 86.62 216 GLN A O 1
ATOM 1731 N N . GLN A 1 217 ? -16.177 -2.802 39.779 1.00 80.44 217 GLN A N 1
ATOM 1732 C CA . GLN A 1 217 ? -15.275 -3.839 39.278 1.00 80.44 217 GLN A CA 1
ATOM 1733 C C . GLN A 1 217 ? -15.273 -3.922 37.743 1.00 80.44 217 GLN A C 1
ATOM 1735 O O . GLN A 1 217 ? -14.210 -4.035 37.135 1.00 80.44 217 GLN A O 1
ATOM 1740 N N . LEU A 1 218 ? -16.443 -3.837 37.103 1.00 75.12 218 LEU A N 1
ATOM 1741 C CA . LEU A 1 218 ? -16.547 -3.814 35.640 1.00 75.12 218 LEU A CA 1
ATOM 1742 C C . LEU A 1 218 ? -15.936 -2.548 35.038 1.00 75.12 218 LEU A C 1
ATOM 1744 O O . LEU A 1 218 ? -15.280 -2.618 34.000 1.00 75.12 218 LEU A O 1
ATOM 1748 N N . GLN A 1 219 ? -16.132 -1.402 35.687 1.00 82.94 219 GLN A N 1
ATOM 1749 C CA . GLN A 1 219 ? -15.551 -0.138 35.251 1.00 82.94 219 GLN A CA 1
ATOM 1750 C C . GLN A 1 219 ? -14.020 -0.193 35.313 1.00 82.94 219 GLN A C 1
ATOM 1752 O O . GLN A 1 219 ? -13.357 0.185 34.350 1.00 82.94 219 GLN A O 1
ATOM 1757 N N . GLN A 1 220 ? -13.470 -0.786 36.372 1.00 85.81 220 GLN A N 1
ATOM 1758 C CA . GLN A 1 220 ? -12.034 -1.004 36.509 1.00 85.81 220 GLN A CA 1
ATOM 1759 C C . GLN A 1 220 ? -11.488 -1.971 35.444 1.00 85.81 220 GLN A C 1
ATOM 1761 O O . GLN A 1 220 ? -10.497 -1.660 34.792 1.00 85.81 220 GLN A O 1
ATOM 1766 N N . GLN A 1 221 ? -12.182 -3.083 35.162 1.00 71.69 221 GLN A N 1
ATOM 1767 C CA . GLN A 1 221 ? -11.800 -3.981 34.059 1.00 71.69 221 GLN A CA 1
ATOM 1768 C C . GLN A 1 221 ? -11.828 -3.289 32.688 1.00 71.69 221 GLN A C 1
ATOM 1770 O O . GLN A 1 221 ? -11.014 -3.598 31.816 1.00 71.69 221 GLN A O 1
ATOM 1775 N N . HIS A 1 222 ? -12.770 -2.369 32.476 1.00 81.50 222 HIS A N 1
ATOM 1776 C CA . HIS A 1 222 ? -12.848 -1.601 31.239 1.00 81.50 222 HIS A CA 1
ATOM 1777 C C . HIS A 1 222 ? -11.669 -0.631 31.094 1.00 81.50 222 HIS A C 1
ATOM 1779 O O . HIS A 1 222 ? -11.066 -0.553 30.022 1.00 81.50 222 HIS A O 1
ATOM 1785 N N . GLU A 1 223 ? -11.311 0.067 32.172 1.00 87.00 223 GLU A N 1
ATOM 1786 C CA . GLU A 1 223 ? -10.136 0.939 32.215 1.00 87.00 223 GLU A CA 1
ATOM 1787 C C . GLU A 1 223 ? -8.840 0.152 31.985 1.00 87.00 223 GLU A C 1
ATOM 1789 O O . GLU A 1 223 ? -8.025 0.566 31.160 1.00 87.00 223 GLU A O 1
ATOM 1794 N N . ASP A 1 224 ? -8.683 -1.018 32.612 1.00 84.00 224 ASP A N 1
ATOM 1795 C CA . ASP A 1 224 ? -7.531 -1.905 32.404 1.00 84.00 224 ASP A CA 1
ATOM 1796 C C . ASP A 1 224 ? -7.409 -2.337 30.934 1.00 84.00 224 ASP A C 1
ATOM 1798 O O . ASP A 1 224 ? -6.319 -2.335 30.352 1.00 84.00 224 ASP A O 1
ATOM 1802 N N . LEU A 1 225 ? -8.534 -2.665 30.292 1.00 81.00 225 LEU A N 1
ATOM 1803 C CA . LEU A 1 225 ? -8.562 -3.052 28.883 1.00 81.00 225 LEU A CA 1
ATOM 1804 C C . LEU A 1 225 ? -8.194 -1.881 27.957 1.00 81.00 225 LEU A C 1
ATOM 1806 O O . LEU A 1 225 ? -7.463 -2.075 26.980 1.00 81.00 225 LEU A O 1
ATOM 1810 N N . LEU A 1 226 ? -8.651 -0.665 28.272 1.00 86.62 226 LEU A N 1
ATOM 1811 C CA . LEU A 1 226 ? -8.264 0.554 27.556 1.00 86.62 226 LEU A CA 1
ATOM 1812 C C . LEU A 1 226 ? -6.773 0.860 27.722 1.00 86.62 226 LEU A C 1
ATOM 1814 O O . LEU A 1 226 ? -6.096 1.143 26.731 1.00 86.62 226 LEU A O 1
ATOM 1818 N N . GLN A 1 227 ? -6.243 0.764 28.942 1.00 91.06 227 GLN A N 1
ATOM 1819 C CA . GLN A 1 227 ? -4.817 0.954 29.211 1.00 91.06 227 GLN A CA 1
ATOM 1820 C C . GLN A 1 227 ? -3.973 -0.071 28.455 1.00 91.06 227 GLN A C 1
ATOM 1822 O O . GLN A 1 227 ? -3.007 0.297 27.787 1.00 91.06 227 GLN A O 1
ATOM 1827 N N . TRP A 1 228 ? -4.371 -1.344 28.473 1.00 87.94 228 TRP A N 1
ATOM 1828 C CA . TRP A 1 228 ? -3.704 -2.393 27.706 1.00 87.94 228 TRP A CA 1
ATOM 1829 C C . TRP A 1 228 ? -3.738 -2.115 26.196 1.00 87.94 228 TRP A C 1
ATOM 1831 O O . TRP A 1 228 ? -2.733 -2.282 25.499 1.00 87.94 228 TRP A O 1
ATOM 1841 N N . GLN A 1 229 ? -4.870 -1.638 25.669 1.00 83.62 229 GLN A N 1
ATOM 1842 C CA . GLN A 1 229 ? -4.990 -1.276 24.258 1.00 83.62 229 GLN A CA 1
ATOM 1843 C C . GLN A 1 229 ? -4.085 -0.090 23.892 1.00 83.62 229 GLN A C 1
ATOM 1845 O O . GLN A 1 229 ? -3.419 -0.131 22.852 1.00 83.62 229 GLN A O 1
ATOM 1850 N N . GLN A 1 230 ? -4.017 0.941 24.737 1.00 87.62 230 GLN A N 1
ATOM 1851 C CA . GLN A 1 230 ? -3.086 2.058 24.559 1.00 87.62 230 GLN A CA 1
ATOM 1852 C C . GLN A 1 230 ? -1.633 1.580 24.614 1.00 87.62 230 GLN A C 1
ATOM 1854 O O . GLN A 1 230 ? -0.829 1.947 23.757 1.00 87.62 230 GLN A O 1
ATOM 1859 N N . GLN A 1 231 ? -1.303 0.691 25.550 1.00 91.62 231 GLN A N 1
ATOM 1860 C CA . GLN A 1 231 ? 0.027 0.100 25.657 1.00 91.62 231 GLN A CA 1
ATOM 1861 C C . GLN A 1 231 ? 0.403 -0.672 24.380 1.00 91.62 231 GLN A C 1
ATOM 1863 O O . GLN A 1 231 ? 1.510 -0.533 23.861 1.00 91.62 231 GLN A O 1
ATOM 1868 N N . GLN A 1 232 ? -0.533 -1.429 23.800 1.00 81.88 232 GLN A N 1
ATOM 1869 C CA . GLN A 1 232 ? -0.343 -2.099 22.508 1.00 81.88 232 GLN A CA 1
ATOM 1870 C C . GLN A 1 232 ? -0.105 -1.115 21.356 1.00 81.88 232 GLN A C 1
ATOM 1872 O O . GLN A 1 232 ? 0.721 -1.378 20.476 1.00 81.88 232 GLN A O 1
ATOM 1877 N N . GLN A 1 233 ? -0.805 0.021 21.339 1.00 79.50 233 GLN A N 1
ATOM 1878 C CA . GLN A 1 233 ? -0.570 1.072 20.345 1.00 79.50 233 GLN A CA 1
ATOM 1879 C C . GLN A 1 233 ? 0.836 1.662 20.494 1.00 79.50 233 GLN A C 1
ATOM 1881 O O . GLN A 1 233 ? 1.568 1.715 19.504 1.00 79.50 233 GLN A O 1
ATOM 1886 N N . GLN A 1 234 ? 1.259 1.973 21.721 1.00 89.06 234 GLN A N 1
ATOM 1887 C CA . GLN A 1 234 ? 2.615 2.448 22.008 1.00 89.06 234 GLN A CA 1
ATOM 1888 C C . GLN A 1 234 ? 3.679 1.436 21.563 1.00 89.06 234 GLN A C 1
ATOM 1890 O O . GLN A 1 234 ? 4.640 1.806 20.890 1.00 89.06 234 GLN A O 1
ATOM 1895 N N . TYR A 1 235 ? 3.498 0.138 21.838 1.00 88.06 235 TYR A N 1
ATOM 1896 C CA . TYR A 1 235 ? 4.426 -0.893 21.359 1.00 88.06 235 TYR A CA 1
ATOM 1897 C C . TYR A 1 235 ? 4.505 -0.955 19.831 1.00 88.06 235 TYR A C 1
ATOM 1899 O O . TYR A 1 235 ? 5.598 -1.123 19.284 1.00 88.06 235 TYR A O 1
ATOM 1907 N N . ARG A 1 236 ? 3.382 -0.789 19.118 1.00 84.00 236 ARG A N 1
ATOM 1908 C CA . ARG A 1 236 ? 3.386 -0.721 17.647 1.00 84.00 236 ARG A CA 1
ATOM 1909 C C . ARG A 1 236 ? 4.132 0.504 17.135 1.00 84.00 236 ARG A C 1
ATOM 1911 O O . ARG A 1 236 ? 4.855 0.389 16.148 1.00 84.00 236 ARG A O 1
ATOM 1918 N N . GLU A 1 237 ? 3.969 1.655 17.774 1.00 85.38 237 GLU A N 1
ATOM 1919 C CA . GLU A 1 237 ? 4.685 2.880 17.408 1.00 85.38 237 GLU A CA 1
ATOM 1920 C C . GLU A 1 237 ? 6.185 2.756 17.671 1.00 85.38 237 GLU A C 1
ATOM 1922 O O . GLU A 1 237 ? 6.984 3.048 16.782 1.00 85.38 237 GLU A O 1
ATOM 1927 N N . ILE A 1 238 ? 6.577 2.202 18.821 1.00 91.12 238 ILE A N 1
ATOM 1928 C CA . ILE A 1 238 ? 7.978 1.894 19.132 1.00 91.12 238 ILE A CA 1
ATOM 1929 C C . ILE A 1 238 ? 8.553 0.911 18.104 1.00 91.12 238 ILE A C 1
ATOM 1931 O O . ILE A 1 238 ? 9.671 1.103 17.626 1.00 91.12 238 ILE A O 1
ATOM 1935 N N . ALA A 1 239 ? 7.807 -0.131 17.723 1.00 83.62 239 ALA A N 1
ATOM 1936 C CA . ALA A 1 239 ? 8.245 -1.092 16.711 1.00 83.62 239 ALA A CA 1
ATOM 1937 C C . ALA A 1 239 ? 8.444 -0.433 15.335 1.00 83.62 239 ALA A C 1
ATOM 1939 O O . ALA A 1 239 ? 9.465 -0.674 14.688 1.00 83.62 239 ALA A O 1
ATOM 1940 N N . LYS A 1 240 ? 7.518 0.440 14.912 1.00 85.69 240 LYS A N 1
ATOM 1941 C CA . LYS A 1 240 ? 7.662 1.244 13.686 1.00 85.69 240 LYS A CA 1
ATOM 1942 C C . LYS A 1 240 ? 8.881 2.168 13.760 1.00 85.69 240 LYS A C 1
ATOM 1944 O O . LYS A 1 240 ? 9.672 2.193 12.823 1.00 85.69 240 LYS A O 1
ATOM 1949 N N . GLY A 1 241 ? 9.079 2.857 14.885 1.00 90.62 241 GLY A N 1
ATOM 1950 C CA . GLY A 1 241 ? 10.234 3.728 15.111 1.00 90.62 241 GLY A CA 1
ATOM 1951 C C . GLY A 1 241 ? 11.565 2.974 15.045 1.00 90.62 241 GLY A C 1
ATOM 1952 O O . GLY A 1 241 ? 12.498 3.427 14.387 1.00 90.62 241 GLY A O 1
ATOM 1953 N N . LYS A 1 242 ? 11.647 1.775 15.640 1.00 90.25 242 LYS A N 1
ATOM 1954 C CA . LYS A 1 242 ? 12.834 0.905 15.545 1.00 90.25 242 LYS A CA 1
ATOM 1955 C C . LYS A 1 242 ? 13.099 0.438 14.111 1.00 90.25 242 LYS A C 1
ATOM 1957 O O . LYS A 1 242 ? 14.252 0.440 13.684 1.00 90.25 242 LYS A O 1
ATOM 1962 N N . GLN A 1 243 ? 12.056 0.072 13.359 1.00 83.88 243 GLN A N 1
ATOM 1963 C CA . GLN A 1 243 ? 12.197 -0.277 11.940 1.00 83.88 243 GLN A CA 1
ATOM 1964 C C . GLN A 1 243 ? 12.721 0.904 11.120 1.00 83.88 243 GLN A C 1
ATOM 1966 O O . GLN A 1 243 ? 13.614 0.721 10.294 1.00 83.88 243 GLN A O 1
ATOM 1971 N N . GLN A 1 244 ? 12.218 2.112 11.375 1.00 87.31 244 GLN A N 1
ATOM 1972 C CA . GLN A 1 244 ? 12.665 3.315 10.680 1.00 87.31 244 GLN A CA 1
ATOM 1973 C C . GLN A 1 244 ? 14.119 3.665 11.018 1.00 87.31 244 GLN A C 1
ATOM 1975 O O . GLN A 1 244 ? 14.927 3.819 10.110 1.00 87.31 244 GLN A O 1
ATOM 1980 N N . GLN A 1 245 ? 14.506 3.631 12.298 1.00 90.75 245 GLN A N 1
ATOM 1981 C CA . GLN A 1 245 ? 15.907 3.811 12.703 1.00 90.75 245 GLN A CA 1
ATOM 1982 C C . GLN A 1 245 ? 16.848 2.783 12.058 1.00 90.75 245 GLN A C 1
ATOM 1984 O O . GLN A 1 245 ? 17.987 3.105 11.719 1.00 90.75 245 GLN A O 1
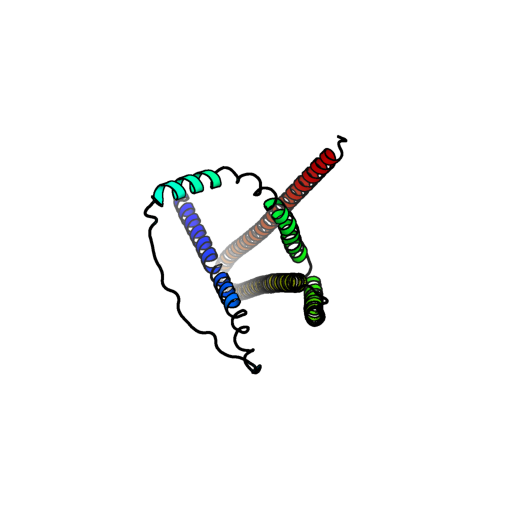ATOM 1989 N N . GLN A 1 246 ? 16.404 1.534 11.890 1.00 88.81 246 GLN A N 1
ATOM 1990 C CA . GLN A 1 246 ? 17.201 0.508 11.218 1.00 88.81 246 GLN A CA 1
ATOM 1991 C C . GLN A 1 246 ? 17.359 0.802 9.721 1.00 88.81 246 GLN A C 1
ATOM 1993 O O . GLN A 1 246 ? 18.452 0.619 9.183 1.00 88.81 246 GLN A O 1
ATOM 1998 N N . GLN A 1 247 ? 16.306 1.295 9.062 1.00 83.94 247 GLN A N 1
ATOM 1999 C CA . GLN A 1 247 ? 16.380 1.751 7.673 1.00 83.94 247 GLN A CA 1
ATOM 2000 C C . GLN A 1 247 ? 17.323 2.951 7.527 1.00 83.94 247 GLN A C 1
ATOM 2002 O O . GLN A 1 247 ? 18.170 2.941 6.635 1.00 83.94 247 GLN A O 1
ATOM 2007 N N . ASP A 1 248 ? 17.256 3.929 8.429 1.00 92.44 248 ASP A N 1
ATOM 2008 C CA . ASP A 1 248 ? 18.126 5.110 8.403 1.00 92.44 248 ASP A CA 1
ATOM 2009 C C . ASP A 1 248 ? 19.600 4.730 8.599 1.00 92.44 248 ASP A C 1
ATOM 2011 O O . ASP A 1 248 ? 20.465 5.187 7.850 1.00 92.44 248 ASP A O 1
ATOM 2015 N N . LYS A 1 249 ? 19.900 3.814 9.531 1.00 94.38 249 LYS A N 1
ATOM 2016 C CA . LYS A 1 249 ? 21.260 3.274 9.719 1.00 94.38 249 LYS A CA 1
ATOM 2017 C C . LYS A 1 249 ? 21.783 2.574 8.463 1.00 94.38 249 LYS A C 1
ATOM 2019 O O . LYS A 1 249 ? 22.936 2.780 8.092 1.00 94.38 249 LYS A O 1
ATOM 2024 N N . GLN A 1 250 ? 20.947 1.780 7.789 1.00 87.94 250 GLN A N 1
ATOM 2025 C CA . GLN A 1 250 ? 21.317 1.132 6.524 1.00 87.94 250 GLN A CA 1
ATOM 2026 C C . GLN A 1 250 ? 21.572 2.156 5.409 1.00 87.94 250 GLN A C 1
ATOM 2028 O O . GLN A 1 250 ? 22.509 2.003 4.622 1.00 87.94 250 GLN A O 1
ATOM 2033 N N . GLN A 1 251 ? 20.773 3.223 5.340 1.00 88.75 251 GLN A N 1
ATOM 2034 C CA . GLN A 1 251 ? 20.989 4.300 4.374 1.00 88.75 251 GLN A CA 1
ATOM 2035 C C . GLN A 1 251 ? 22.289 5.062 4.657 1.00 88.75 251 GLN A C 1
ATOM 2037 O O . GLN A 1 251 ? 23.061 5.297 3.726 1.00 88.75 251 GLN A O 1
ATOM 2042 N N . GLN A 1 252 ? 22.579 5.378 5.922 1.00 94.50 252 GLN A N 1
ATOM 2043 C CA . GLN A 1 252 ? 23.830 6.024 6.327 1.00 94.50 252 GLN A CA 1
ATOM 2044 C C . GLN A 1 252 ? 25.052 5.160 6.000 1.00 94.50 252 GLN A C 1
ATOM 2046 O O . GLN A 1 252 ? 26.008 5.666 5.412 1.00 94.50 252 GLN A O 1
ATOM 2051 N N . SER A 1 253 ? 25.016 3.852 6.286 1.00 94.00 253 SER A N 1
ATOM 2052 C CA . SER A 1 253 ? 26.129 2.957 5.939 1.00 94.00 253 SER A CA 1
ATOM 2053 C C . SER A 1 253 ? 26.365 2.898 4.428 1.00 94.00 253 SER A C 1
ATOM 2055 O O . SER A 1 253 ? 27.506 2.940 3.977 1.00 94.00 253 SER A O 1
ATOM 2057 N N . LEU A 1 254 ? 25.292 2.877 3.625 1.00 93.38 254 LEU A N 1
ATOM 2058 C CA . LEU A 1 254 ? 25.402 2.911 2.164 1.00 93.38 254 LEU A CA 1
ATOM 2059 C C . LEU A 1 254 ? 25.986 4.238 1.658 1.00 93.38 254 LEU A C 1
ATOM 2061 O O . LEU A 1 254 ? 26.772 4.234 0.711 1.00 93.38 254 LEU A O 1
ATOM 2065 N N . GLN A 1 255 ? 25.623 5.368 2.270 1.00 92.88 255 GLN A N 1
ATOM 2066 C CA . GLN A 1 255 ? 26.193 6.676 1.934 1.00 92.88 255 GLN A CA 1
ATOM 2067 C C . GLN A 1 255 ? 27.686 6.747 2.277 1.00 92.88 255 GLN A C 1
ATOM 2069 O O . GLN A 1 255 ? 28.474 7.176 1.435 1.00 92.88 255 GLN A O 1
ATOM 2074 N N . GLN A 1 256 ? 28.089 6.257 3.452 1.00 95.25 256 GLN A N 1
ATOM 2075 C CA . GLN A 1 256 ? 29.498 6.186 3.853 1.00 95.25 256 GLN A CA 1
ATOM 2076 C C . GLN A 1 256 ? 30.311 5.288 2.911 1.00 95.25 256 GLN A C 1
ATOM 2078 O O . GLN A 1 256 ? 31.377 5.689 2.449 1.00 95.25 256 GLN A O 1
ATOM 2083 N N . SER A 1 257 ? 29.788 4.112 2.538 1.00 94.38 257 SER A N 1
ATOM 2084 C CA . SER A 1 257 ? 30.445 3.247 1.548 1.00 94.38 257 SER A CA 1
ATOM 2085 C C . SER A 1 257 ? 30.599 3.937 0.189 1.00 94.38 257 SER A C 1
ATOM 2087 O O . SER A 1 257 ? 31.647 3.821 -0.441 1.00 94.38 257 SER A O 1
ATOM 2089 N N . ARG A 1 258 ? 29.591 4.695 -0.266 1.00 92.44 258 ARG A N 1
ATOM 2090 C CA . ARG A 1 258 ? 29.680 5.470 -1.517 1.00 92.44 258 ARG A CA 1
ATOM 2091 C C . ARG A 1 258 ? 30.754 6.553 -1.454 1.00 92.44 258 ARG A C 1
ATOM 2093 O O . ARG A 1 258 ? 31.493 6.708 -2.420 1.00 92.44 258 ARG A O 1
ATOM 2100 N N . GLN A 1 259 ? 30.851 7.274 -0.338 1.00 94.56 259 GLN A N 1
ATOM 2101 C CA . GLN A 1 259 ? 31.885 8.291 -0.136 1.00 94.56 259 GLN A CA 1
ATOM 2102 C C . GLN A 1 259 ? 33.288 7.672 -0.111 1.00 94.56 259 GLN A C 1
ATOM 2104 O O . GLN A 1 259 ? 34.184 8.195 -0.764 1.00 94.56 259 GLN A O 1
ATOM 2109 N N . ALA A 1 260 ? 33.467 6.527 0.554 1.00 93.62 260 ALA A N 1
ATOM 2110 C CA . ALA A 1 260 ? 34.746 5.816 0.584 1.00 93.62 260 ALA A CA 1
ATOM 2111 C C . ALA A 1 260 ? 35.185 5.338 -0.813 1.00 93.62 260 ALA A C 1
ATOM 2113 O O . ALA A 1 260 ? 36.344 5.500 -1.191 1.00 93.62 260 ALA A O 1
ATOM 2114 N N . ILE A 1 261 ? 34.255 4.799 -1.611 1.00 93.69 261 ILE A N 1
ATOM 2115 C CA . ILE A 1 261 ? 34.535 4.396 -2.999 1.00 93.69 261 ILE A CA 1
ATOM 2116 C C . ILE A 1 261 ? 34.915 5.615 -3.852 1.00 93.69 261 ILE A C 1
ATOM 2118 O O . ILE A 1 261 ? 35.882 5.550 -4.608 1.00 93.69 261 ILE A O 1
ATOM 2122 N N . ALA A 1 262 ? 34.188 6.730 -3.717 1.00 92.81 262 ALA A N 1
ATOM 2123 C CA . ALA A 1 262 ? 34.489 7.963 -4.441 1.00 92.81 262 ALA A CA 1
ATOM 2124 C C . ALA A 1 262 ? 35.860 8.549 -4.057 1.00 92.81 262 ALA A C 1
ATOM 2126 O O . ALA A 1 262 ? 36.591 9.000 -4.933 1.00 92.81 262 ALA A O 1
ATOM 2127 N N . ALA A 1 263 ? 36.232 8.494 -2.773 1.00 94.12 263 ALA A N 1
ATOM 2128 C CA . ALA A 1 263 ? 37.534 8.948 -2.291 1.00 94.12 263 ALA A CA 1
ATOM 2129 C C . ALA A 1 263 ? 38.691 8.094 -2.843 1.00 94.12 263 ALA A C 1
ATOM 2131 O O . ALA A 1 263 ? 39.686 8.648 -3.303 1.00 94.12 263 ALA A O 1
ATOM 2132 N N . ASN A 1 264 ? 38.544 6.764 -2.872 1.00 92.00 264 ASN A N 1
ATOM 2133 C CA . ASN A 1 264 ? 39.551 5.873 -3.463 1.00 92.00 264 ASN A CA 1
ATOM 2134 C C . ASN A 1 264 ? 39.696 6.069 -4.979 1.00 92.00 264 ASN A C 1
ATOM 2136 O O . ASN A 1 264 ? 40.800 5.977 -5.502 1.00 92.00 264 ASN A O 1
ATOM 2140 N N . ALA A 1 265 ? 38.605 6.368 -5.690 1.00 90.12 265 ALA A N 1
ATOM 2141 C CA . ALA A 1 265 ? 38.652 6.641 -7.127 1.00 90.12 265 ALA A CA 1
ATOM 2142 C C . ALA A 1 265 ? 39.358 7.967 -7.480 1.00 90.12 265 ALA A C 1
ATOM 2144 O O . ALA A 1 265 ? 39.757 8.150 -8.627 1.00 90.12 265 ALA A O 1
ATOM 2145 N N . ALA A 1 266 ? 39.496 8.888 -6.522 1.00 86.88 266 ALA A N 1
ATOM 2146 C CA . ALA A 1 266 ? 40.116 10.196 -6.722 1.00 86.88 266 ALA A CA 1
ATOM 2147 C C . ALA A 1 266 ? 41.630 10.222 -6.438 1.00 86.88 266 ALA A C 1
ATOM 2149 O O . ALA A 1 266 ? 42.252 11.268 -6.619 1.00 86.88 266 ALA A O 1
ATOM 2150 N N . GLN A 1 267 ? 42.235 9.114 -5.992 1.00 85.88 267 GLN A N 1
ATOM 2151 C CA . GLN A 1 267 ? 43.686 9.050 -5.819 1.00 85.88 267 GLN A CA 1
ATOM 2152 C C . GLN A 1 267 ? 44.371 8.984 -7.198 1.00 85.88 267 GLN A C 1
ATOM 2154 O O . GLN A 1 267 ? 44.084 8.060 -7.962 1.00 85.88 267 GLN A O 1
ATOM 2159 N N . PRO A 1 268 ? 45.230 9.961 -7.551 1.00 78.56 268 PRO A N 1
ATOM 2160 C CA . PRO A 1 268 ? 45.951 9.946 -8.818 1.00 78.56 268 PRO A CA 1
ATOM 2161 C C . PRO A 1 268 ? 46.953 8.783 -8.838 1.00 78.56 268 PRO A C 1
ATOM 2163 O O . PRO A 1 268 ? 47.658 8.566 -7.852 1.00 78.56 268 PRO A O 1
ATOM 2166 N N . LEU A 1 269 ? 46.963 8.037 -9.949 1.00 70.50 269 LEU A N 1
ATOM 2167 C CA . LEU A 1 269 ? 47.938 6.980 -10.248 1.00 70.50 269 LEU A CA 1
ATOM 2168 C C . LEU A 1 269 ? 49.344 7.548 -10.460 1.00 70.50 269 LEU A C 1
ATOM 2170 O O . LEU A 1 269 ? 49.445 8.633 -11.078 1.00 70.50 269 LEU A O 1
#

Organism: Eimeria maxima (NCBI:txid5804)